Protein AF-A0A834IKW1-F1 (afdb_monomer_lite)

Sequence (292 aa):
MILKPQSIFLILFPLFLQLGSSISESEIAEKLYKKLLKRQRAEQLSAIKSFQKISNYEKQYQMITLMAEKVFTIIQDSRAIIESSPFIPGVSEFPLEDKIRDALSNIIENAALFSEIILRFPDISVAVLKTNNNWDILLQWGIAYCYQVKYLLDDSTIKVLSLVSQELNHVPRDPNYVNPYRKSQKSDEETEEEMRKIKRKKKKLKKGPKLYQKSEVLYEIGNYPVRQFGVSSILIRSILFSPFSLDFGKVPDTMADLSTSTGYETECPPYEGSWHIIPPDYVHMDDEYRYS

pLDDT: mean 71.3, std 25.99, range [26.47, 97.94]

Structure (mmCIF, N/CA/C/O backbone):
data_AF-A0A834IKW1-F1
#
_entry.id   AF-A0A834IKW1-F1
#
loop_
_atom_site.group_PDB
_atom_site.id
_atom_site.type_symbol
_atom_site.label_atom_id
_atom_site.label_alt_id
_atom_site.label_comp_id
_atom_site.label_asym_id
_atom_site.label_entity_id
_atom_site.label_seq_id
_atom_site.pdbx_PDB_ins_code
_atom_site.Cartn_x
_atom_site.Cartn_y
_atom_site.Cartn_z
_atom_site.occupancy
_atom_site.B_iso_or_equiv
_atom_site.auth_seq_id
_atom_site.auth_comp_id
_atom_site.auth_asym_id
_atom_site.auth_atom_id
_atom_site.pdbx_PDB_model_num
ATOM 1 N N . MET A 1 1 ? 56.535 -37.171 -59.780 1.00 38.88 1 MET A N 1
ATOM 2 C CA . MET A 1 1 ? 57.003 -36.276 -58.696 1.00 38.88 1 MET A CA 1
ATOM 3 C C . MET A 1 1 ? 55.764 -35.724 -58.005 1.00 38.88 1 MET A C 1
ATOM 5 O O . MET A 1 1 ? 55.020 -35.003 -58.641 1.00 38.88 1 MET A O 1
ATOM 9 N N . ILE A 1 2 ? 55.295 -36.357 -56.928 1.00 42.28 2 ILE A N 1
ATOM 10 C CA . ILE A 1 2 ? 55.718 -36.173 -55.522 1.00 42.28 2 ILE A CA 1
ATOM 11 C C . ILE A 1 2 ? 55.140 -34.872 -54.926 1.00 42.28 2 ILE A C 1
ATOM 13 O O . ILE A 1 2 ? 55.680 -33.795 -55.128 1.00 42.28 2 ILE A O 1
ATOM 17 N N . LEU A 1 3 ? 54.016 -35.058 -54.217 1.00 43.72 3 LEU A N 1
ATOM 18 C CA . LEU A 1 3 ? 53.539 -34.427 -52.971 1.00 43.72 3 LEU A CA 1
ATOM 19 C C . LEU A 1 3 ? 54.048 -33.021 -52.588 1.00 43.72 3 LEU A C 1
ATOM 21 O O . LEU A 1 3 ? 55.224 -32.858 -52.273 1.00 43.72 3 LEU A O 1
ATOM 25 N N . LYS A 1 4 ? 53.101 -32.105 -52.314 1.00 46.75 4 LYS A N 1
ATOM 26 C CA . LYS A 1 4 ? 52.776 -31.710 -50.922 1.00 46.75 4 LYS A CA 1
ATOM 27 C C . LYS A 1 4 ? 51.469 -30.892 -50.797 1.00 46.75 4 LYS A C 1
ATOM 29 O O . LYS A 1 4 ? 51.302 -29.921 -51.527 1.00 46.75 4 LYS A O 1
ATOM 34 N N . PRO A 1 5 ? 50.588 -31.236 -49.836 1.00 55.09 5 PRO A N 1
ATOM 35 C CA . PRO A 1 5 ? 49.458 -30.424 -49.393 1.00 55.09 5 PRO A CA 1
ATOM 36 C C . PRO A 1 5 ? 49.814 -29.654 -48.107 1.00 55.09 5 PRO A C 1
ATOM 38 O O . PRO A 1 5 ? 50.225 -30.252 -47.113 1.00 55.09 5 PRO A O 1
ATOM 41 N N . GLN A 1 6 ? 49.669 -28.332 -48.121 1.00 51.25 6 GLN A N 1
ATOM 42 C CA . GLN A 1 6 ? 49.688 -27.416 -46.966 1.00 51.25 6 GLN A CA 1
ATOM 43 C C . GLN A 1 6 ? 48.871 -26.200 -47.463 1.00 51.25 6 GLN A C 1
ATOM 45 O O . GLN A 1 6 ? 49.173 -25.692 -48.533 1.00 51.25 6 GLN A O 1
ATOM 50 N N . SER A 1 7 ? 47.774 -25.722 -46.888 1.00 47.38 7 SER A N 1
ATOM 51 C CA . SER A 1 7 ? 47.428 -25.614 -45.483 1.00 47.38 7 SER A CA 1
ATOM 52 C C . SER A 1 7 ? 45.906 -25.570 -45.348 1.00 47.38 7 SER A C 1
ATOM 54 O O . SER A 1 7 ? 45.251 -24.653 -45.838 1.00 47.38 7 SER A O 1
ATOM 56 N N . ILE A 1 8 ? 45.349 -26.553 -44.645 1.00 55.53 8 ILE A N 1
ATOM 57 C CA . ILE A 1 8 ? 44.021 -26.463 -44.043 1.00 55.53 8 ILE A CA 1
ATOM 58 C C . ILE A 1 8 ? 44.195 -25.552 -42.826 1.00 55.53 8 ILE A C 1
ATOM 60 O O . ILE A 1 8 ? 44.572 -26.012 -41.751 1.00 55.53 8 ILE A O 1
ATOM 64 N N . PHE A 1 9 ? 43.986 -24.246 -42.997 1.00 47.56 9 PHE A N 1
ATOM 65 C CA . PHE A 1 9 ? 43.733 -23.377 -41.852 1.00 47.56 9 PHE A CA 1
ATOM 66 C C . PHE A 1 9 ? 42.271 -23.570 -41.457 1.00 47.56 9 PHE A C 1
ATOM 68 O O . PHE A 1 9 ? 41.366 -22.883 -41.925 1.00 47.56 9 PHE A O 1
ATOM 75 N N . LEU A 1 10 ? 42.068 -24.569 -40.596 1.00 48.28 10 LEU A N 1
ATOM 76 C CA . LEU A 1 10 ? 41.014 -24.564 -39.597 1.00 48.28 10 LEU A CA 1
ATOM 77 C C . LEU A 1 10 ? 41.067 -23.206 -38.891 1.00 48.28 10 LEU A C 1
ATOM 79 O O . LEU A 1 10 ? 41.829 -23.019 -37.943 1.00 48.28 10 LEU A O 1
ATOM 83 N N . ILE A 1 11 ? 40.241 -22.261 -39.338 1.00 52.09 11 ILE A N 1
ATOM 84 C CA . ILE A 1 11 ? 39.766 -21.188 -38.469 1.00 52.09 11 ILE A CA 1
ATOM 85 C C . ILE A 1 11 ? 38.795 -21.876 -37.509 1.00 52.09 11 ILE A C 1
ATOM 87 O O . ILE A 1 11 ? 37.577 -21.852 -37.662 1.00 52.09 11 ILE A O 1
ATOM 91 N N . LEU A 1 12 ? 39.395 -22.589 -36.554 1.00 50.66 12 LEU A N 1
ATOM 92 C CA . LEU A 1 12 ? 38.838 -22.888 -35.253 1.00 50.66 12 LEU A CA 1
ATOM 93 C C . LEU A 1 12 ? 38.487 -21.531 -34.660 1.00 50.66 12 LEU A C 1
ATOM 95 O O . LEU A 1 12 ? 39.317 -20.860 -34.055 1.00 50.66 12 LEU A O 1
ATOM 99 N N . PHE A 1 13 ? 37.257 -21.107 -34.928 1.00 51.59 13 PHE A N 1
ATOM 100 C CA . PHE A 1 13 ? 36.547 -20.131 -34.133 1.00 51.59 13 PHE A CA 1
ATOM 101 C C . PHE A 1 13 ? 36.720 -20.591 -32.683 1.00 51.59 13 PHE A C 1
ATOM 103 O O . PHE A 1 13 ? 36.203 -21.663 -32.343 1.00 51.59 13 PHE A O 1
ATOM 110 N N . PRO A 1 14 ? 37.469 -19.882 -31.819 1.00 53.62 14 PRO A N 1
ATOM 111 C CA . PRO A 1 14 ? 37.336 -20.153 -30.415 1.00 53.62 14 PRO A CA 1
ATOM 112 C C . PRO A 1 14 ? 35.959 -19.599 -30.072 1.00 53.62 14 PRO A C 1
ATOM 114 O O . PRO A 1 14 ? 35.782 -18.419 -29.783 1.00 53.62 14 PRO A O 1
ATOM 117 N N . LEU A 1 15 ? 34.978 -20.500 -30.136 1.00 53.62 15 LEU A N 1
ATOM 118 C CA . LEU A 1 15 ? 33.766 -20.489 -29.342 1.00 53.62 15 LEU A CA 1
ATOM 119 C C . LEU A 1 15 ? 34.226 -20.568 -27.878 1.00 53.62 15 LEU A C 1
ATOM 121 O O . LEU A 1 15 ? 34.068 -21.580 -27.199 1.00 53.62 15 LEU A O 1
ATOM 125 N N . PHE A 1 16 ? 34.928 -19.530 -27.426 1.00 54.88 16 PHE A N 1
ATOM 126 C CA . PHE A 1 16 ? 35.319 -19.388 -26.047 1.00 54.88 16 PHE A CA 1
ATOM 127 C C . PHE A 1 16 ? 34.049 -18.960 -25.338 1.00 54.88 16 PHE A C 1
ATOM 129 O O . PHE A 1 16 ? 33.657 -17.797 -25.327 1.00 54.88 16 PHE A O 1
ATOM 136 N N . LEU A 1 17 ? 33.360 -19.991 -24.861 1.00 53.47 17 LEU A N 1
ATOM 137 C CA . LEU A 1 17 ? 32.421 -19.979 -23.761 1.00 53.47 17 LEU A CA 1
ATOM 138 C C . LEU A 1 17 ? 32.817 -18.908 -22.742 1.00 53.47 17 LEU A C 1
ATOM 140 O O . LEU A 1 17 ? 33.575 -19.164 -21.811 1.00 53.47 17 LEU A O 1
ATOM 144 N N . GLN A 1 18 ? 32.234 -17.724 -22.877 1.00 49.75 18 GLN A N 1
ATOM 145 C CA . GLN A 1 18 ? 31.998 -16.850 -21.743 1.00 49.75 18 GLN A CA 1
ATOM 146 C C . GLN A 1 18 ? 30.610 -17.182 -21.207 1.00 49.75 18 GLN A C 1
ATOM 148 O O . GLN A 1 18 ? 29.690 -16.376 -21.207 1.00 49.75 18 GLN A O 1
ATOM 153 N N . LEU A 1 19 ? 30.473 -18.419 -20.723 1.00 47.56 19 LEU A N 1
ATOM 154 C CA . LEU A 1 19 ? 29.416 -18.793 -19.792 1.00 47.56 19 LEU A CA 1
ATOM 155 C C . LEU A 1 19 ? 29.826 -18.304 -18.390 1.00 47.56 19 LEU A C 1
ATOM 157 O O . LEU A 1 19 ? 29.973 -19.073 -17.448 1.00 47.56 19 LEU A O 1
ATOM 161 N N . GLY A 1 20 ? 30.100 -17.005 -18.275 1.00 49.31 20 GLY A N 1
ATOM 162 C CA . GLY A 1 20 ? 30.028 -16.307 -17.003 1.00 49.31 20 GLY A CA 1
ATOM 163 C C . GLY A 1 20 ? 28.591 -15.835 -16.882 1.00 49.31 20 GLY A C 1
ATOM 164 O O . GLY A 1 20 ? 28.105 -15.182 -17.800 1.00 49.31 20 GLY A O 1
ATOM 165 N N . SER A 1 21 ? 27.886 -16.183 -15.806 1.00 54.84 21 SER A N 1
ATOM 166 C CA . SER A 1 21 ? 26.548 -15.644 -15.567 1.00 54.84 21 SER A CA 1
ATOM 167 C C . SER A 1 21 ? 26.663 -14.131 -15.354 1.00 54.84 21 SER A C 1
ATOM 169 O O . SER A 1 21 ? 26.867 -13.660 -14.232 1.00 54.84 21 SER A O 1
ATOM 171 N N . SER A 1 22 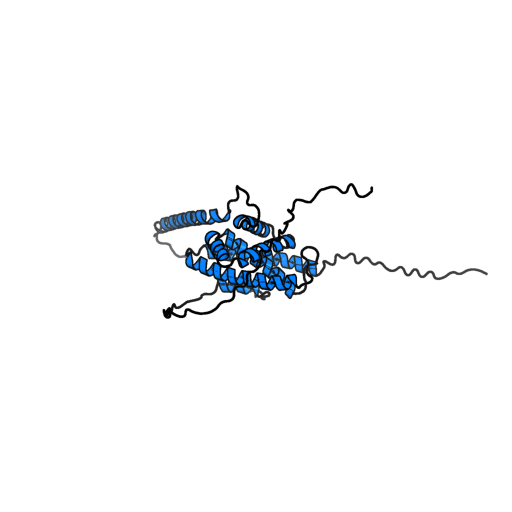? 26.592 -13.354 -16.431 1.00 56.84 22 SER A N 1
ATOM 172 C CA . SER A 1 22 ? 26.363 -11.922 -16.349 1.00 56.84 22 SER A CA 1
ATOM 173 C C . SER A 1 22 ? 24.934 -11.755 -15.850 1.00 56.84 22 SER A C 1
ATOM 175 O O . SER A 1 22 ? 23.989 -11.823 -16.632 1.00 56.84 22 SER A O 1
ATOM 177 N N . ILE A 1 23 ? 24.774 -11.625 -14.533 1.00 67.31 23 ILE A N 1
ATOM 178 C CA . ILE A 1 23 ? 23.527 -11.147 -13.932 1.00 67.31 23 ILE A CA 1
ATOM 179 C C . ILE A 1 23 ? 23.192 -9.848 -14.669 1.00 67.31 23 ILE A C 1
ATOM 181 O O . ILE A 1 23 ? 24.041 -8.952 -14.720 1.00 67.31 23 ILE A O 1
ATOM 185 N N . SER A 1 24 ? 22.019 -9.777 -15.302 1.00 86.81 24 SER A N 1
ATOM 186 C CA . SER A 1 24 ? 21.648 -8.594 -16.079 1.00 86.81 24 SER A CA 1
ATOM 187 C C . SER A 1 24 ? 21.564 -7.380 -15.150 1.00 86.81 24 SER A C 1
ATOM 189 O O . SER A 1 24 ? 21.216 -7.500 -13.973 1.00 86.81 24 SER A O 1
ATOM 191 N N . GLU A 1 25 ? 21.900 -6.192 -15.654 1.00 91.12 25 GLU A N 1
ATOM 192 C CA . GLU A 1 25 ? 21.802 -4.949 -14.877 1.00 91.12 25 GLU A CA 1
ATOM 193 C C . GLU A 1 25 ? 20.388 -4.762 -14.300 1.00 91.12 25 GLU A C 1
ATOM 195 O O . GLU A 1 25 ? 20.230 -4.384 -13.137 1.00 91.12 25 GLU A O 1
ATOM 200 N N . SER A 1 26 ? 19.372 -5.141 -15.080 1.00 90.50 26 SER A N 1
ATOM 201 C CA . SER A 1 26 ? 17.971 -5.174 -14.661 1.00 90.50 26 SER A CA 1
ATOM 202 C C . SER A 1 26 ? 17.736 -6.102 -13.461 1.00 90.50 26 SER A C 1
ATOM 204 O O . SER A 1 26 ? 17.115 -5.691 -12.481 1.00 90.50 26 SER A O 1
ATOM 206 N N . GLU A 1 27 ? 18.308 -7.310 -13.451 1.00 92.81 27 GLU A N 1
ATOM 207 C CA . GLU A 1 27 ? 18.176 -8.246 -12.327 1.00 92.81 27 GLU A CA 1
ATOM 208 C C . GLU A 1 27 ? 18.865 -7.717 -11.050 1.00 92.81 27 GLU A C 1
ATOM 210 O O . GLU A 1 27 ? 18.372 -7.912 -9.931 1.00 92.81 27 GLU A O 1
ATOM 215 N N . ILE A 1 28 ? 19.994 -7.010 -11.188 1.00 94.44 28 ILE A N 1
ATOM 216 C CA . ILE A 1 28 ? 20.662 -6.338 -10.059 1.00 94.44 28 ILE A CA 1
ATOM 217 C C . ILE A 1 28 ? 19.771 -5.217 -9.511 1.00 94.44 28 ILE A C 1
ATOM 219 O O . ILE A 1 28 ? 19.574 -5.134 -8.292 1.00 94.44 28 ILE A O 1
ATOM 223 N N . ALA A 1 29 ? 19.220 -4.384 -10.396 1.00 93.62 29 ALA A N 1
ATOM 224 C CA . ALA A 1 29 ? 18.322 -3.292 -10.038 1.00 93.62 29 ALA A CA 1
ATOM 225 C C . ALA A 1 29 ? 17.055 -3.811 -9.339 1.00 93.62 29 ALA A C 1
ATOM 227 O O . ALA A 1 29 ? 16.679 -3.286 -8.291 1.00 93.62 29 ALA A O 1
ATOM 228 N N . GLU A 1 30 ? 16.462 -4.898 -9.834 1.00 94.75 30 GLU A N 1
ATOM 229 C CA . GLU A 1 30 ? 15.297 -5.543 -9.227 1.00 94.75 30 GLU A CA 1
ATOM 230 C C . GLU A 1 30 ? 15.608 -6.059 -7.812 1.00 94.75 30 GLU A C 1
ATOM 232 O O . GLU A 1 30 ? 14.871 -5.801 -6.854 1.00 94.75 30 GLU A O 1
ATOM 237 N N . LYS A 1 31 ? 16.732 -6.769 -7.639 1.00 95.44 31 LYS A N 1
ATOM 238 C CA . LYS A 1 31 ? 17.159 -7.279 -6.324 1.00 95.44 31 LYS A CA 1
ATOM 239 C C . LYS A 1 31 ? 17.407 -6.147 -5.331 1.00 95.44 31 LYS A C 1
ATOM 241 O O . LYS A 1 31 ? 17.083 -6.287 -4.147 1.00 95.44 31 LYS A O 1
ATOM 246 N N . LEU A 1 32 ? 17.997 -5.044 -5.788 1.00 94.62 32 LEU A N 1
ATOM 247 C CA . LEU A 1 32 ? 18.195 -3.854 -4.967 1.00 94.62 32 LEU A CA 1
ATOM 248 C C . LEU A 1 32 ? 16.850 -3.220 -4.596 1.00 94.62 32 LEU A C 1
ATOM 250 O O . LEU A 1 32 ? 16.617 -2.946 -3.417 1.00 94.62 32 LEU A O 1
ATOM 254 N N . TYR A 1 33 ? 15.953 -3.069 -5.568 1.00 95.69 33 TYR A N 1
ATOM 255 C CA . TYR A 1 33 ? 14.616 -2.524 -5.372 1.00 95.69 33 TYR A CA 1
ATOM 256 C C . TYR A 1 33 ? 13.835 -3.296 -4.302 1.00 95.69 33 TYR A C 1
ATOM 258 O O . TYR A 1 33 ? 13.385 -2.694 -3.330 1.00 95.69 33 TYR A O 1
ATOM 266 N N . LYS A 1 34 ? 13.777 -4.634 -4.382 1.00 96.44 34 LYS A N 1
ATOM 267 C CA . LYS A 1 34 ? 13.101 -5.478 -3.372 1.00 96.44 34 LYS A CA 1
ATOM 268 C C . LYS A 1 34 ? 13.620 -5.230 -1.952 1.00 96.44 34 LYS A C 1
ATOM 270 O O . LYS A 1 34 ? 12.844 -5.164 -0.996 1.00 96.44 34 LYS A O 1
ATOM 275 N N . LYS A 1 35 ? 14.941 -5.077 -1.789 1.00 95.81 35 LYS A N 1
ATOM 276 C CA . LYS A 1 35 ? 15.559 -4.791 -0.480 1.00 95.81 35 LYS A CA 1
ATOM 277 C C . LYS A 1 35 ? 15.157 -3.415 0.047 1.00 95.81 35 LYS A C 1
ATOM 279 O O . LYS A 1 35 ? 14.862 -3.288 1.238 1.00 95.81 35 LYS A O 1
ATOM 284 N N . LEU A 1 36 ? 15.156 -2.405 -0.821 1.00 94.31 36 LEU A N 1
ATOM 285 C CA . LEU A 1 36 ? 14.773 -1.040 -0.466 1.00 94.31 36 LEU A CA 1
ATOM 286 C C . LEU A 1 36 ? 13.288 -0.956 -0.118 1.00 94.31 36 LEU A C 1
ATOM 288 O O . LEU A 1 36 ? 12.958 -0.435 0.946 1.00 94.31 36 LEU A O 1
ATOM 292 N N . LEU A 1 37 ? 12.422 -1.561 -0.933 1.00 94.12 37 LEU A N 1
ATOM 293 C CA . LEU A 1 37 ? 10.986 -1.628 -0.689 1.00 94.12 37 LEU A CA 1
ATOM 294 C C . LEU A 1 37 ? 10.694 -2.258 0.677 1.00 94.12 37 LEU A C 1
ATOM 296 O O . LEU A 1 37 ? 9.993 -1.673 1.497 1.00 94.12 37 LEU A O 1
ATOM 300 N N . LYS A 1 38 ? 11.307 -3.406 0.989 1.00 94.75 38 LYS A N 1
ATOM 301 C CA . LYS A 1 38 ? 11.125 -4.066 2.291 1.00 94.75 38 LYS A CA 1
ATOM 302 C C . LYS A 1 38 ? 11.521 -3.170 3.469 1.00 94.75 38 LYS A C 1
ATOM 304 O O . LYS A 1 38 ? 10.820 -3.127 4.482 1.00 94.75 38 LYS A O 1
ATOM 309 N N . ARG A 1 39 ? 12.643 -2.452 3.355 1.00 95.12 39 ARG A N 1
ATOM 310 C CA . ARG A 1 39 ? 13.092 -1.511 4.389 1.00 95.12 39 ARG A CA 1
ATOM 311 C C . ARG A 1 39 ? 12.107 -0.355 4.546 1.00 95.12 39 ARG A C 1
ATOM 313 O O . ARG A 1 39 ? 11.682 -0.069 5.662 1.00 95.12 39 ARG A O 1
ATOM 320 N N . GLN A 1 40 ? 11.727 0.261 3.434 1.00 93.12 40 GLN A N 1
ATOM 321 C CA . GLN A 1 40 ? 10.773 1.362 3.379 1.00 93.12 40 GLN A CA 1
ATOM 322 C C . GLN A 1 40 ? 9.448 0.968 4.047 1.00 93.12 40 GLN A C 1
ATOM 324 O O . GLN A 1 40 ? 8.972 1.663 4.941 1.00 93.12 40 GLN A O 1
ATOM 329 N N . ARG A 1 41 ? 8.897 -0.204 3.713 1.00 94.06 41 ARG A N 1
ATOM 330 C CA . ARG A 1 41 ? 7.668 -0.742 4.320 1.00 94.06 41 ARG A CA 1
ATOM 331 C C . ARG A 1 41 ? 7.780 -0.916 5.837 1.00 94.06 41 ARG A C 1
ATOM 333 O O . ARG A 1 41 ? 6.835 -0.604 6.561 1.00 94.06 41 ARG A O 1
ATOM 340 N N . ALA A 1 42 ? 8.933 -1.351 6.344 1.00 93.50 42 ALA A N 1
ATOM 341 C CA . ALA A 1 42 ? 9.163 -1.455 7.785 1.00 93.50 42 ALA A CA 1
ATOM 342 C C . ALA A 1 42 ? 9.183 -0.077 8.479 1.00 93.50 42 ALA A C 1
ATOM 344 O O . ALA A 1 42 ? 8.627 0.072 9.572 1.00 93.50 42 ALA A O 1
ATOM 345 N N . GLU A 1 43 ? 9.779 0.937 7.844 1.00 93.31 43 GLU A N 1
ATOM 346 C CA . GLU A 1 43 ? 9.791 2.318 8.347 1.00 93.31 43 GLU A CA 1
ATOM 347 C C . GLU A 1 43 ? 8.374 2.918 8.363 1.00 93.31 43 GLU A C 1
ATOM 349 O O . GLU A 1 43 ? 7.943 3.453 9.388 1.00 93.31 43 GLU A O 1
ATOM 354 N N . GLN A 1 44 ? 7.611 2.735 7.281 1.00 92.62 44 GLN A N 1
ATOM 355 C CA . GLN A 1 44 ? 6.203 3.137 7.180 1.00 92.62 44 GLN A CA 1
ATOM 356 C C . GLN A 1 44 ? 5.349 2.505 8.283 1.00 92.62 44 GLN A C 1
ATOM 358 O O . GLN A 1 44 ? 4.622 3.198 8.996 1.00 92.62 44 GLN A O 1
ATOM 363 N N . LEU A 1 45 ? 5.483 1.192 8.477 1.00 92.25 45 LEU A N 1
ATOM 364 C CA . LEU A 1 45 ? 4.754 0.455 9.503 1.00 92.25 45 LEU A CA 1
ATOM 365 C C . LEU A 1 45 ? 5.074 0.961 10.917 1.00 92.25 45 LEU A C 1
ATOM 367 O O . LEU A 1 45 ? 4.180 1.082 11.756 1.00 92.25 45 LEU A O 1
ATOM 371 N N . SER A 1 46 ? 6.344 1.265 11.195 1.00 91.69 46 SER A N 1
ATOM 372 C CA . SER A 1 46 ? 6.768 1.844 12.475 1.00 91.69 46 SER A CA 1
ATOM 373 C C . SER A 1 46 ? 6.125 3.213 12.720 1.00 91.69 46 SER A C 1
ATOM 375 O O . SER A 1 46 ? 5.651 3.507 13.826 1.00 91.69 46 SER A O 1
ATOM 377 N N . ALA A 1 47 ? 6.046 4.033 11.672 1.00 90.69 47 ALA A N 1
ATOM 378 C CA . ALA A 1 47 ? 5.435 5.350 11.738 1.00 90.69 47 ALA A CA 1
ATOM 379 C C . ALA A 1 47 ? 3.915 5.258 11.967 1.00 90.69 47 ALA A C 1
ATOM 381 O O . ALA A 1 47 ? 3.398 5.927 12.862 1.00 90.69 47 ALA A O 1
ATOM 382 N N . ILE A 1 48 ? 3.216 4.348 11.275 1.00 91.06 48 ILE A N 1
ATOM 383 C CA . ILE A 1 48 ? 1.780 4.102 11.490 1.00 91.06 48 ILE A CA 1
ATOM 384 C C . ILE A 1 48 ? 1.506 3.604 12.916 1.00 91.06 48 ILE A C 1
ATOM 386 O O . ILE A 1 48 ? 0.596 4.094 13.581 1.00 91.06 48 ILE A O 1
ATOM 390 N N . LYS A 1 49 ? 2.315 2.674 13.436 1.00 89.19 49 LYS A N 1
ATOM 391 C CA . LYS A 1 49 ? 2.187 2.202 14.829 1.00 89.19 49 LYS A CA 1
ATOM 392 C C . LYS A 1 49 ? 2.412 3.316 15.851 1.00 89.19 49 LYS A C 1
ATOM 394 O O . LYS A 1 49 ? 1.839 3.283 16.935 1.00 89.19 49 LYS A O 1
ATOM 399 N N . SER A 1 50 ? 3.263 4.287 15.533 1.00 88.06 50 SER A N 1
ATOM 400 C CA . SER A 1 50 ? 3.486 5.457 16.388 1.00 88.06 50 SER A CA 1
ATOM 401 C C . SER A 1 50 ? 2.297 6.416 16.332 1.00 88.06 50 SER A C 1
ATOM 403 O O . SER A 1 50 ? 1.823 6.858 17.375 1.00 88.06 50 SER A O 1
ATOM 405 N N . PHE A 1 51 ? 1.763 6.658 15.135 1.00 83.94 51 PHE A N 1
ATOM 406 C CA . PHE A 1 51 ? 0.542 7.428 14.904 1.00 83.94 51 PHE A CA 1
ATOM 407 C C . PHE A 1 51 ? -0.682 6.827 15.617 1.00 83.94 51 PHE A C 1
ATOM 409 O O . PHE A 1 51 ? -1.465 7.554 16.223 1.00 83.94 51 PHE A O 1
ATOM 416 N N . GLN A 1 52 ? -0.791 5.498 15.660 1.00 83.62 52 GLN A N 1
ATOM 417 C CA . GLN A 1 52 ? -1.861 4.780 16.362 1.00 83.62 52 GLN A CA 1
ATOM 418 C C . GLN A 1 52 ? -1.922 5.088 17.867 1.00 83.62 52 GLN A C 1
ATOM 420 O O . GLN A 1 52 ? -2.989 5.005 18.464 1.00 83.62 52 GLN A O 1
ATOM 425 N N . LYS A 1 53 ? -0.809 5.506 18.483 1.00 84.19 53 LYS A N 1
ATOM 426 C CA . LYS A 1 53 ? -0.759 5.882 19.908 1.00 84.19 53 LYS A CA 1
ATOM 427 C C . LYS A 1 53 ? -1.353 7.262 20.195 1.00 84.19 53 LYS A C 1
ATOM 429 O O . LYS A 1 53 ? -1.514 7.627 21.360 1.00 84.19 53 LYS A O 1
ATOM 434 N N . ILE A 1 54 ? -1.639 8.060 19.166 1.00 79.38 54 ILE A N 1
ATOM 435 C CA . ILE A 1 54 ? -2.291 9.360 19.321 1.00 79.38 54 ILE A CA 1
ATOM 436 C C . ILE A 1 54 ? -3.765 9.102 19.628 1.00 79.38 54 ILE A C 1
ATOM 438 O O . ILE A 1 54 ? -4.523 8.751 18.742 1.00 79.38 54 ILE A O 1
ATOM 442 N N . SER A 1 55 ? -4.202 9.307 20.868 1.00 73.44 55 SER A N 1
ATOM 443 C CA . SER A 1 55 ? -5.571 8.975 21.298 1.00 73.44 55 SER A CA 1
ATOM 444 C C . SER A 1 55 ? -6.657 9.962 20.835 1.00 73.44 55 SER A C 1
ATOM 446 O O . SER A 1 55 ? -7.791 9.881 21.295 1.00 73.44 55 SER A O 1
ATOM 448 N N . ASN A 1 56 ? -6.324 10.951 20.000 1.00 89.31 56 ASN A N 1
ATOM 449 C CA . ASN A 1 56 ? -7.276 11.962 19.540 1.00 89.31 56 ASN A CA 1
ATOM 450 C C . ASN A 1 56 ? -7.827 11.576 18.161 1.00 89.31 56 ASN A C 1
ATOM 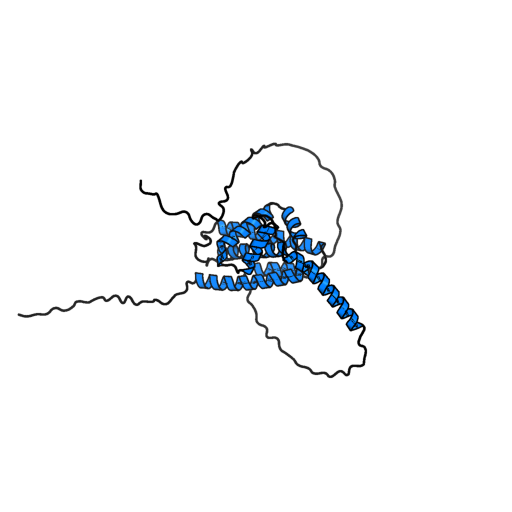452 O O . ASN A 1 56 ? -7.113 11.671 17.162 1.00 89.31 56 ASN A O 1
ATOM 456 N N . TYR A 1 57 ? -9.106 11.200 18.134 1.00 88.75 57 TYR A N 1
ATOM 457 C CA . TYR A 1 57 ? -9.828 10.802 16.925 1.00 88.75 57 TYR A CA 1
ATOM 458 C C . TYR A 1 57 ? -9.833 11.888 15.841 1.00 88.75 57 TYR A C 1
ATOM 460 O O . TYR A 1 57 ? -9.556 11.599 14.684 1.00 88.75 57 TYR A O 1
ATOM 468 N N . GLU A 1 58 ? -10.099 13.144 16.202 1.00 90.06 58 GLU A N 1
ATOM 469 C CA . GLU A 1 58 ? -10.165 14.261 15.252 1.00 90.06 58 GLU A CA 1
ATOM 470 C C . GLU A 1 58 ? -8.818 14.477 14.549 1.00 90.06 58 GLU A C 1
ATOM 472 O O . GLU A 1 58 ? -8.754 14.598 13.327 1.00 90.06 58 GLU A O 1
ATOM 477 N N . LYS A 1 59 ? -7.718 14.428 15.310 1.00 90.19 59 LYS A N 1
ATOM 478 C CA . LYS A 1 59 ? -6.363 14.520 14.748 1.00 90.19 59 LYS A CA 1
ATOM 479 C C . LYS A 1 59 ? -6.047 13.339 13.839 1.00 90.19 59 LYS A C 1
ATOM 481 O O . LYS A 1 59 ? -5.439 13.529 12.789 1.00 90.19 59 LYS A O 1
ATOM 486 N N . GLN A 1 60 ? -6.452 12.130 14.229 1.00 91.19 60 GLN A N 1
ATOM 487 C CA . GLN A 1 60 ? -6.273 10.947 13.391 1.00 91.19 60 GLN A CA 1
ATOM 488 C C . GLN A 1 60 ? -7.059 11.064 12.083 1.00 91.19 60 GLN A C 1
ATOM 490 O O . GLN A 1 60 ? -6.510 10.785 11.020 1.00 91.19 60 GLN A O 1
ATOM 495 N N . TYR A 1 61 ? -8.303 11.536 12.152 1.00 93.88 61 TYR A N 1
ATOM 496 C CA . TYR A 1 61 ? -9.158 11.765 10.993 1.00 93.88 61 TYR A CA 1
ATOM 497 C C . TYR A 1 61 ? -8.550 12.779 10.020 1.00 93.88 61 TYR A C 1
ATOM 499 O O . TYR A 1 61 ? -8.390 12.476 8.837 1.00 93.88 61 TYR A O 1
ATOM 507 N N . GLN A 1 62 ? -8.147 13.954 10.514 1.00 93.19 62 GLN A N 1
ATOM 508 C CA . GLN A 1 62 ? -7.519 14.991 9.688 1.00 93.19 62 GLN A CA 1
ATOM 509 C C . GLN A 1 62 ? -6.238 14.474 9.026 1.00 93.19 62 GLN A C 1
ATOM 511 O O . GLN A 1 62 ? -6.026 14.658 7.830 1.00 93.19 62 GLN A O 1
ATOM 516 N N . MET A 1 63 ? -5.401 13.766 9.785 1.00 91.81 63 MET A N 1
ATOM 517 C CA . MET A 1 63 ? -4.148 13.227 9.270 1.00 91.81 63 MET A CA 1
ATOM 518 C C . MET A 1 63 ? -4.363 12.147 8.206 1.00 91.81 63 MET A C 1
ATOM 520 O O . MET A 1 63 ? -3.700 12.183 7.172 1.00 91.81 63 MET A O 1
ATOM 524 N N . ILE A 1 64 ? -5.292 11.211 8.430 1.00 94.88 64 ILE A N 1
ATOM 525 C CA . ILE A 1 64 ? -5.629 10.170 7.448 1.00 94.88 64 ILE A CA 1
ATOM 526 C C . ILE A 1 64 ? -6.231 10.796 6.187 1.00 94.88 64 ILE A C 1
ATOM 528 O O . ILE A 1 64 ? -5.886 10.368 5.091 1.00 94.88 64 ILE A O 1
ATOM 532 N N . THR A 1 65 ? -7.053 11.839 6.322 1.00 95.69 65 THR A N 1
ATOM 533 C CA . THR A 1 65 ? -7.610 12.577 5.176 1.00 95.69 65 THR A CA 1
ATOM 534 C C . THR A 1 65 ? -6.497 13.196 4.325 1.00 95.69 65 THR A C 1
ATOM 536 O O . THR A 1 65 ? -6.426 12.939 3.127 1.00 95.69 65 THR A O 1
ATOM 539 N N . LEU A 1 66 ? -5.549 13.907 4.949 1.00 95.06 66 LEU A N 1
ATOM 540 C CA . LEU A 1 66 ? -4.395 14.490 4.248 1.00 95.06 66 LEU A CA 1
ATOM 541 C C . LEU A 1 66 ? -3.488 13.428 3.609 1.00 95.06 66 LEU A C 1
ATOM 543 O O . LEU A 1 66 ? -2.895 13.657 2.552 1.00 95.06 66 LEU A O 1
ATOM 547 N N . MET A 1 67 ? -3.338 12.268 4.256 1.00 95.06 67 MET A N 1
ATOM 548 C CA . MET A 1 67 ? -2.616 11.138 3.670 1.00 95.06 67 MET A CA 1
ATOM 549 C C . MET A 1 67 ? -3.350 10.590 2.450 1.00 95.06 67 MET A C 1
ATOM 551 O O . MET A 1 67 ? -2.696 10.355 1.440 1.00 95.06 67 MET A O 1
ATOM 555 N N . ALA A 1 68 ? -4.672 10.416 2.524 1.00 96.38 68 ALA A N 1
ATOM 556 C CA . ALA A 1 68 ? -5.488 9.912 1.424 1.00 96.38 68 ALA A CA 1
ATOM 557 C C . ALA A 1 68 ? -5.369 10.812 0.191 1.00 96.38 68 ALA A C 1
ATOM 559 O O . ALA A 1 68 ? -4.994 10.330 -0.875 1.00 96.38 68 ALA A O 1
ATOM 560 N N . GLU A 1 69 ? -5.581 12.121 0.351 1.00 96.38 69 GLU A N 1
ATOM 561 C CA . GLU A 1 69 ? -5.465 13.101 -0.738 1.00 96.38 69 GLU A CA 1
ATOM 562 C C . GLU A 1 69 ? -4.127 12.976 -1.473 1.00 96.38 69 GLU A C 1
ATOM 564 O O . GLU A 1 69 ? -4.078 12.868 -2.701 1.00 96.38 69 GLU A O 1
ATOM 569 N N . LYS A 1 70 ? -3.027 12.922 -0.717 1.00 96.50 70 LYS A N 1
ATOM 570 C CA . LYS A 1 70 ? -1.681 12.817 -1.285 1.00 96.50 70 LYS A CA 1
ATOM 571 C C . LYS A 1 70 ? -1.411 11.460 -1.922 1.00 96.50 70 LYS A C 1
ATOM 573 O O . LYS A 1 70 ? -0.889 11.411 -3.032 1.00 96.50 70 LYS A O 1
ATOM 578 N N . VAL A 1 71 ? -1.756 10.373 -1.236 1.00 97.31 71 VAL A N 1
ATOM 579 C CA . VAL A 1 71 ? -1.561 9.001 -1.724 1.00 97.31 71 VAL A CA 1
ATOM 580 C C . VAL A 1 71 ? -2.293 8.808 -3.045 1.00 97.31 71 VAL A C 1
ATOM 582 O O . VAL A 1 71 ? -1.683 8.358 -4.013 1.00 97.31 71 VAL A O 1
ATOM 585 N N . PHE A 1 72 ? -3.572 9.173 -3.115 1.00 97.31 72 PHE A N 1
ATOM 586 C CA . PHE A 1 72 ? -4.3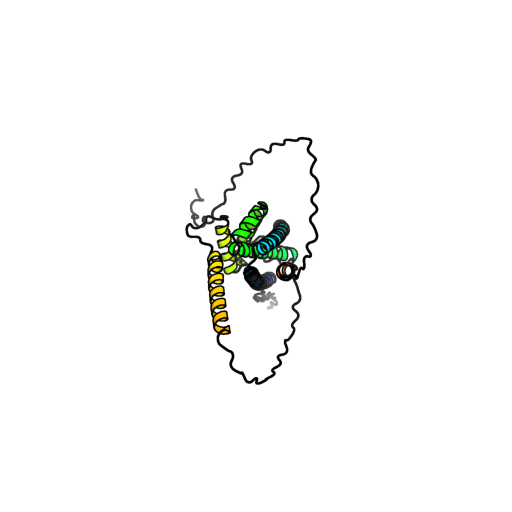67 8.943 -4.316 1.00 97.31 72 PHE A CA 1
ATOM 587 C C . PHE A 1 72 ? -3.964 9.846 -5.477 1.00 97.31 72 PHE A C 1
ATOM 589 O O . PHE A 1 72 ? -3.952 9.371 -6.610 1.00 97.31 72 PHE A O 1
ATOM 596 N N . THR A 1 73 ? -3.532 11.082 -5.205 1.00 97.19 73 THR A N 1
ATOM 597 C CA . THR A 1 73 ? -2.921 11.942 -6.233 1.00 97.19 73 THR A CA 1
ATOM 598 C C . THR A 1 73 ? -1.672 11.280 -6.822 1.00 97.19 73 THR A C 1
ATOM 600 O O . THR A 1 73 ? -1.560 11.122 -8.033 1.00 97.19 73 THR A O 1
ATOM 603 N N . ILE A 1 74 ? -0.767 10.783 -5.969 1.00 97.75 74 ILE A N 1
ATOM 604 C CA . ILE A 1 74 ? 0.469 10.124 -6.417 1.00 97.75 74 ILE A CA 1
ATOM 605 C C . ILE A 1 74 ? 0.177 8.838 -7.202 1.00 97.75 74 ILE A C 1
ATOM 607 O O . ILE A 1 74 ? 0.841 8.579 -8.209 1.00 97.75 74 ILE A O 1
ATOM 611 N N . ILE A 1 75 ? -0.793 8.028 -6.762 1.00 97.62 75 ILE A N 1
ATOM 612 C CA . ILE A 1 75 ? -1.204 6.812 -7.482 1.00 97.62 75 ILE A CA 1
ATOM 613 C C . ILE A 1 75 ? -1.743 7.179 -8.865 1.00 97.62 75 ILE A C 1
ATOM 615 O O . ILE A 1 75 ? -1.350 6.550 -9.844 1.00 97.62 75 ILE A O 1
ATOM 619 N N . GLN A 1 76 ? -2.604 8.194 -8.958 1.00 97.94 76 GLN A N 1
ATOM 620 C CA . GLN A 1 76 ? -3.192 8.634 -10.220 1.00 97.94 76 GLN A CA 1
ATOM 621 C C . GLN A 1 76 ? -2.127 9.137 -11.207 1.00 97.94 76 GLN A C 1
ATOM 623 O O . GLN A 1 76 ? -2.101 8.689 -12.354 1.00 97.94 76 GLN A O 1
ATOM 628 N N . ASP A 1 77 ? -1.209 9.992 -10.754 1.00 97.56 77 ASP A N 1
ATOM 629 C CA . ASP A 1 77 ? -0.129 10.525 -11.593 1.00 97.56 77 ASP A CA 1
ATOM 630 C C . ASP A 1 77 ? 0.825 9.414 -12.058 1.00 97.56 77 ASP A C 1
ATOM 632 O O . ASP A 1 77 ? 1.211 9.338 -13.227 1.00 97.56 77 ASP A O 1
ATOM 636 N N . SER A 1 78 ? 1.180 8.504 -11.149 1.00 97.81 78 SER A N 1
ATOM 637 C CA . SER A 1 78 ? 2.095 7.397 -11.448 1.00 97.81 78 SER A CA 1
ATOM 638 C C . SER A 1 78 ? 1.456 6.361 -12.373 1.00 97.81 78 SER A C 1
ATOM 640 O O . SER A 1 78 ? 2.132 5.812 -13.244 1.00 97.81 78 SER A O 1
ATOM 642 N N . ARG A 1 79 ? 0.147 6.125 -12.235 1.00 97.25 79 ARG A N 1
ATOM 643 C CA . ARG A 1 79 ? -0.628 5.271 -13.138 1.00 97.25 79 ARG A CA 1
ATOM 644 C C . ARG A 1 79 ? -0.553 5.775 -14.575 1.00 97.25 79 ARG A C 1
ATOM 646 O O . ARG A 1 79 ? -0.244 4.984 -15.459 1.00 97.25 79 ARG A O 1
ATOM 653 N N . ALA A 1 80 ? -0.757 7.073 -14.802 1.00 97.44 80 ALA A N 1
ATOM 654 C CA . ALA A 1 80 ? -0.679 7.655 -16.142 1.00 97.44 80 ALA A CA 1
ATOM 655 C C . ALA A 1 80 ? 0.707 7.453 -16.789 1.00 97.44 80 ALA A C 1
ATOM 657 O O . ALA A 1 80 ? 0.815 7.215 -17.993 1.00 97.44 80 ALA A O 1
ATOM 658 N N . ILE A 1 81 ? 1.781 7.501 -15.991 1.00 97.19 81 ILE A N 1
ATOM 659 C CA . ILE A 1 81 ? 3.146 7.226 -16.465 1.00 97.19 81 ILE A CA 1
ATOM 660 C C . ILE A 1 81 ? 3.311 5.751 -16.842 1.00 97.19 81 ILE A C 1
ATOM 662 O O . ILE A 1 81 ? 3.845 5.464 -17.908 1.00 97.19 81 ILE A O 1
ATOM 666 N N . ILE A 1 82 ? 2.854 4.820 -16.001 1.00 95.88 82 ILE A N 1
ATOM 667 C CA . ILE A 1 82 ? 2.967 3.383 -16.282 1.00 95.88 82 ILE A CA 1
ATOM 668 C C . ILE A 1 82 ? 2.140 2.988 -17.508 1.00 95.88 82 ILE A C 1
ATOM 670 O O . ILE A 1 82 ? 2.663 2.306 -18.384 1.00 95.88 82 ILE A O 1
ATOM 674 N N . GLU A 1 83 ? 0.894 3.454 -17.611 1.00 95.44 83 GLU A N 1
ATOM 675 C CA . GLU A 1 83 ? -0.002 3.132 -18.733 1.00 95.44 83 GLU A CA 1
ATOM 676 C C . GLU A 1 83 ? 0.479 3.716 -20.072 1.00 95.44 83 GLU A C 1
ATOM 678 O O . GLU A 1 83 ? 0.158 3.175 -21.126 1.00 95.44 83 GLU A O 1
ATOM 683 N N . SER A 1 84 ? 1.271 4.794 -20.047 1.00 95.75 84 SER A N 1
ATOM 684 C CA . SER A 1 84 ? 1.909 5.360 -21.247 1.00 95.75 84 SER A CA 1
ATOM 685 C C . SER A 1 84 ? 3.297 4.782 -21.546 1.00 95.75 84 SER A C 1
ATOM 687 O O . SER A 1 84 ? 3.901 5.126 -22.564 1.00 95.75 84 SER A O 1
ATOM 689 N N . SER A 1 85 ? 3.817 3.912 -20.677 1.00 94.81 85 SER A N 1
ATOM 690 C CA . SER A 1 85 ? 5.136 3.297 -20.820 1.00 94.81 85 SER A CA 1
ATOM 691 C C . SER A 1 85 ? 5.066 1.934 -21.528 1.00 94.81 85 SER A C 1
ATOM 693 O O . SER A 1 85 ? 4.021 1.286 -21.517 1.00 94.81 85 SER A O 1
ATOM 695 N N . PRO A 1 86 ? 6.178 1.436 -22.102 1.00 92.12 86 PRO A N 1
ATOM 696 C CA . PRO A 1 86 ? 6.235 0.091 -22.678 1.00 92.12 86 PRO A CA 1
ATOM 697 C C . PRO A 1 86 ? 6.383 -1.024 -21.623 1.00 92.12 86 PRO A C 1
ATOM 699 O O . PRO A 1 86 ? 6.591 -2.181 -21.986 1.00 92.12 86 PRO A O 1
ATOM 702 N N . PHE A 1 87 ? 6.347 -0.697 -20.326 1.00 93.50 87 PHE A N 1
ATOM 703 C CA . PHE A 1 87 ? 6.544 -1.669 -19.254 1.00 93.50 87 PHE A CA 1
ATOM 704 C C . PHE A 1 87 ? 5.290 -2.524 -19.046 1.00 93.50 87 PHE A C 1
ATOM 706 O O . PHE A 1 87 ? 4.226 -2.015 -18.698 1.00 93.50 87 PHE A O 1
ATOM 713 N N . ILE A 1 88 ? 5.438 -3.840 -19.206 1.00 92.38 88 ILE A N 1
ATOM 714 C CA . ILE A 1 88 ? 4.372 -4.821 -18.999 1.00 92.38 88 ILE A CA 1
ATOM 715 C C . ILE A 1 88 ? 4.713 -5.667 -17.763 1.00 92.38 88 ILE A C 1
ATOM 717 O O . ILE A 1 88 ? 5.682 -6.437 -17.799 1.00 92.38 88 ILE A O 1
ATOM 721 N N . PRO A 1 89 ? 3.921 -5.579 -16.678 1.00 91.19 89 PRO A N 1
ATOM 722 C CA . PRO A 1 89 ? 4.108 -6.390 -15.478 1.00 91.19 89 PRO A CA 1
ATOM 723 C C . PRO A 1 89 ? 4.255 -7.890 -15.773 1.00 91.19 89 PRO A C 1
ATOM 725 O O . PRO A 1 89 ? 3.415 -8.487 -16.442 1.00 91.19 89 PRO A O 1
ATOM 728 N N . GLY A 1 90 ? 5.320 -8.508 -15.256 1.00 85.62 90 GLY A N 1
ATOM 729 C CA . GLY A 1 90 ? 5.561 -9.954 -15.356 1.00 85.62 90 GLY A CA 1
ATOM 730 C C . GLY A 1 90 ? 6.078 -10.454 -16.711 1.00 85.62 90 GLY A C 1
ATOM 731 O O . GLY A 1 90 ? 6.457 -11.619 -16.800 1.00 85.62 90 GLY A O 1
ATOM 732 N N . VAL A 1 91 ? 6.125 -9.597 -17.736 1.00 89.44 91 VAL A N 1
ATOM 733 C CA . VAL A 1 91 ? 6.664 -9.930 -19.067 1.00 89.44 91 VAL A CA 1
ATOM 734 C C . VAL A 1 91 ? 7.940 -9.143 -19.352 1.00 89.44 91 VAL A C 1
ATOM 736 O O . VAL A 1 91 ? 8.927 -9.711 -19.812 1.00 89.44 91 VAL A O 1
ATOM 739 N N . SER A 1 92 ? 7.928 -7.836 -19.084 1.00 90.19 92 SER A N 1
ATOM 740 C CA . SER A 1 92 ? 9.091 -6.971 -19.267 1.00 90.19 92 SER A CA 1
ATOM 741 C C . SER A 1 92 ? 10.118 -7.167 -18.153 1.00 90.19 92 SER A C 1
ATOM 743 O O . SER A 1 92 ? 9.768 -7.426 -16.999 1.00 90.19 92 SER A O 1
ATOM 745 N N . GLU A 1 93 ? 11.392 -6.967 -18.488 1.00 92.38 93 GLU A N 1
ATOM 746 C CA . GLU A 1 93 ? 12.452 -6.831 -17.490 1.00 92.38 93 GLU A CA 1
ATOM 747 C C . GLU A 1 93 ? 12.195 -5.629 -16.565 1.00 92.38 93 GLU A C 1
ATOM 749 O O . GLU A 1 93 ? 11.473 -4.686 -16.912 1.00 92.38 93 GLU A O 1
ATOM 754 N N . PHE A 1 94 ? 12.795 -5.650 -15.373 1.00 94.25 94 PHE A N 1
ATOM 755 C CA . PHE A 1 94 ? 12.665 -4.557 -14.414 1.00 94.25 94 PHE A CA 1
ATOM 756 C C . PHE A 1 94 ? 13.175 -3.234 -15.025 1.00 94.25 94 PHE A C 1
ATOM 758 O O . PHE A 1 94 ? 14.271 -3.212 -15.602 1.00 94.25 94 PHE A O 1
ATOM 765 N N . PRO A 1 95 ? 12.409 -2.129 -14.915 1.00 93.31 95 PRO A N 1
ATOM 766 C CA . PRO A 1 95 ? 12.706 -0.898 -15.633 1.00 93.31 95 PRO A CA 1
ATOM 767 C C . PRO A 1 95 ? 13.987 -0.243 -15.112 1.00 93.31 95 PRO A C 1
ATOM 769 O O . PRO A 1 95 ? 14.127 0.043 -13.920 1.00 93.31 95 PRO A O 1
ATOM 772 N N . LEU A 1 96 ? 14.910 0.035 -16.034 1.00 91.25 96 LEU A N 1
ATOM 773 C CA . LEU A 1 96 ? 16.128 0.800 -15.754 1.00 91.25 96 LEU A CA 1
ATOM 774 C C . LEU A 1 96 ? 15.878 2.311 -15.798 1.00 91.25 96 LEU A C 1
ATOM 776 O O . LEU A 1 96 ? 16.560 3.064 -15.108 1.00 91.25 96 LEU A O 1
ATOM 780 N N . GLU A 1 97 ? 14.882 2.751 -16.573 1.00 93.31 97 GLU A N 1
ATOM 781 C CA . GLU A 1 97 ? 14.502 4.158 -16.652 1.00 93.31 97 GLU A CA 1
ATOM 782 C C . GLU A 1 97 ? 13.913 4.642 -15.322 1.00 93.31 97 GLU A C 1
ATOM 784 O O . GLU A 1 97 ? 12.902 4.121 -14.839 1.00 93.31 97 GLU A O 1
ATOM 789 N N . ASP A 1 98 ? 14.526 5.687 -14.760 1.00 92.50 98 ASP A N 1
ATOM 790 C CA . ASP A 1 98 ? 14.163 6.245 -13.456 1.00 92.50 98 ASP A CA 1
ATOM 791 C C . ASP A 1 98 ? 12.686 6.644 -13.386 1.00 92.50 98 ASP A C 1
ATOM 793 O O . ASP A 1 98 ? 12.011 6.324 -12.415 1.00 92.50 98 ASP A O 1
ATOM 797 N N . LYS A 1 99 ? 12.145 7.262 -14.442 1.00 95.12 99 LYS A N 1
ATOM 798 C CA . LYS A 1 99 ? 10.751 7.724 -14.476 1.00 95.12 99 LYS A CA 1
ATOM 799 C C . LYS A 1 99 ? 9.748 6.577 -14.310 1.00 95.12 99 LYS A C 1
ATOM 801 O O . LYS A 1 99 ? 8.793 6.700 -13.544 1.00 95.12 99 LYS A O 1
ATOM 806 N N . ILE A 1 100 ? 9.964 5.465 -15.015 1.00 95.44 100 ILE A N 1
ATOM 807 C CA . ILE A 1 100 ? 9.093 4.282 -14.955 1.00 95.44 100 ILE A CA 1
ATOM 808 C C . ILE A 1 100 ? 9.281 3.575 -13.611 1.00 95.44 100 ILE A C 1
ATOM 810 O O . ILE A 1 100 ? 8.303 3.200 -12.964 1.00 95.44 100 ILE A O 1
ATOM 814 N N . ARG A 1 101 ? 10.530 3.436 -13.152 1.00 94.81 101 ARG A N 1
ATOM 815 C CA . ARG A 1 101 ? 10.851 2.816 -11.862 1.00 94.81 101 ARG A CA 1
ATOM 816 C C . ARG A 1 101 ? 10.249 3.587 -10.687 1.00 94.81 101 ARG A C 1
ATOM 818 O O . ARG A 1 101 ? 9.716 2.974 -9.762 1.00 94.81 101 ARG A O 1
ATOM 825 N N . ASP A 1 102 ? 10.301 4.912 -10.722 1.00 95.38 102 ASP A N 1
ATOM 826 C CA . ASP A 1 102 ? 9.742 5.773 -9.683 1.00 95.38 102 ASP A CA 1
ATOM 827 C C . ASP A 1 102 ? 8.212 5.708 -9.688 1.00 95.38 102 ASP A C 1
ATOM 829 O O . ASP A 1 102 ? 7.606 5.563 -8.628 1.00 95.38 102 ASP A O 1
ATOM 833 N N . ALA A 1 103 ? 7.578 5.713 -10.866 1.00 96.50 103 ALA A N 1
ATOM 834 C CA . ALA A 1 103 ? 6.132 5.526 -10.988 1.00 96.50 103 ALA A CA 1
ATOM 835 C C . ALA A 1 103 ? 5.680 4.150 -10.459 1.00 96.50 103 ALA A C 1
ATOM 837 O O . ALA A 1 103 ? 4.734 4.063 -9.673 1.00 96.50 103 ALA A O 1
ATOM 838 N N . LEU A 1 104 ? 6.401 3.080 -10.811 1.00 96.62 104 LEU A N 1
ATOM 839 C CA . LEU A 1 104 ? 6.177 1.728 -10.290 1.00 96.62 104 LEU A CA 1
ATOM 840 C C . LEU A 1 104 ? 6.274 1.702 -8.757 1.00 96.62 104 LEU A C 1
ATOM 842 O O . LEU A 1 104 ? 5.386 1.180 -8.079 1.00 96.62 104 LEU A O 1
ATOM 846 N N . SER A 1 105 ? 7.333 2.306 -8.216 1.00 96.25 105 SER A N 1
ATOM 847 C CA . SER A 1 105 ? 7.577 2.386 -6.773 1.00 96.25 105 SER A CA 1
ATOM 848 C C . SER A 1 105 ? 6.472 3.153 -6.060 1.00 96.25 105 SER A C 1
ATOM 850 O O . SER A 1 105 ? 5.960 2.693 -5.042 1.00 96.25 105 SER A O 1
ATOM 852 N N . ASN A 1 106 ? 6.051 4.281 -6.626 1.00 96.94 106 ASN A N 1
ATOM 853 C CA . ASN A 1 106 ? 4.986 5.106 -6.085 1.00 96.94 106 ASN A CA 1
ATOM 854 C C . ASN A 1 106 ? 3.659 4.352 -6.004 1.00 96.94 106 ASN A C 1
ATOM 856 O O . ASN A 1 106 ? 3.001 4.427 -4.969 1.00 96.94 106 ASN A O 1
ATOM 860 N N . ILE A 1 107 ? 3.269 3.601 -7.036 1.00 97.62 107 ILE A N 1
ATOM 861 C CA . ILE A 1 107 ? 2.022 2.823 -6.995 1.00 97.62 107 ILE A CA 1
ATOM 862 C C . ILE A 1 107 ? 2.094 1.772 -5.885 1.00 97.62 107 ILE A C 1
ATOM 864 O O . ILE A 1 107 ? 1.217 1.733 -5.021 1.00 97.62 107 ILE A O 1
ATOM 868 N N . ILE A 1 108 ? 3.158 0.961 -5.873 1.00 97.19 108 ILE A N 1
ATOM 869 C CA . ILE A 1 108 ? 3.320 -0.141 -4.917 1.00 97.19 108 ILE A CA 1
ATOM 870 C C . ILE A 1 108 ? 3.359 0.382 -3.478 1.00 97.19 108 ILE A C 1
ATOM 872 O O . ILE A 1 108 ? 2.625 -0.098 -2.612 1.00 97.19 108 ILE A O 1
ATOM 876 N N . GLU A 1 109 ? 4.213 1.371 -3.205 1.00 96.19 109 GLU A N 1
ATOM 877 C CA . GLU A 1 109 ? 4.409 1.893 -1.855 1.00 96.19 109 GLU A CA 1
ATOM 878 C C . GLU A 1 109 ? 3.145 2.556 -1.315 1.00 96.19 109 GLU A C 1
ATOM 880 O O . GLU A 1 109 ? 2.774 2.302 -0.169 1.00 96.19 109 GLU A O 1
ATOM 885 N N . ASN A 1 110 ? 2.469 3.378 -2.122 1.00 97.75 110 ASN A N 1
ATOM 886 C CA . ASN A 1 110 ? 1.297 4.119 -1.665 1.00 97.75 110 ASN A CA 1
ATOM 887 C C . ASN A 1 110 ? 0.062 3.218 -1.527 1.00 97.75 110 ASN A C 1
ATOM 889 O O . ASN A 1 110 ? -0.650 3.332 -0.526 1.00 97.75 110 ASN A O 1
AT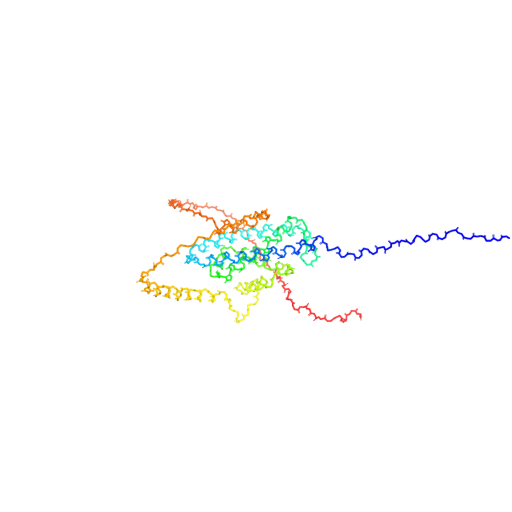OM 893 N N . ALA A 1 111 ? -0.156 2.268 -2.445 1.00 97.81 111 ALA A N 1
ATOM 894 C CA . ALA A 1 111 ? -1.239 1.291 -2.318 1.00 97.81 111 ALA A CA 1
ATOM 895 C C . ALA A 1 111 ? -1.058 0.425 -1.062 1.00 97.81 111 ALA A C 1
ATOM 897 O O . ALA A 1 111 ? -1.989 0.253 -0.270 1.00 97.81 111 ALA A O 1
ATOM 898 N N . ALA A 1 112 ? 0.162 -0.062 -0.818 1.00 97.06 112 ALA A N 1
ATOM 899 C CA . ALA A 1 112 ? 0.473 -0.864 0.360 1.00 97.06 112 ALA A CA 1
ATOM 900 C C . ALA A 1 112 ? 0.437 -0.046 1.667 1.00 97.06 112 ALA A C 1
ATOM 902 O O . ALA A 1 112 ? 0.077 -0.573 2.725 1.00 97.06 112 ALA A O 1
ATOM 903 N N . LEU A 1 113 ? 0.826 1.234 1.633 1.00 96.75 113 LEU A N 1
ATOM 904 C CA . LEU A 1 113 ? 0.741 2.151 2.774 1.00 96.75 113 LEU A CA 1
ATOM 905 C C . LEU A 1 113 ? -0.711 2.377 3.182 1.00 96.75 113 LEU A C 1
ATOM 907 O O . LEU A 1 113 ? -1.058 2.164 4.343 1.00 96.75 113 LEU A O 1
ATOM 911 N N . PHE A 1 114 ? -1.555 2.783 2.235 1.00 97.38 114 PHE A N 1
ATOM 912 C CA . PHE A 1 114 ? -2.945 3.100 2.538 1.00 97.38 114 PHE A CA 1
ATOM 913 C C . PHE A 1 114 ? -3.743 1.851 2.916 1.00 97.38 114 PHE A C 1
ATOM 915 O O . PHE A 1 114 ? -4.583 1.902 3.811 1.00 97.38 114 PHE A O 1
ATOM 922 N N . SER A 1 115 ? -3.388 0.698 2.345 1.00 97.50 115 SER A N 1
ATOM 923 C CA . SER A 1 115 ? -3.916 -0.596 2.777 1.00 97.50 115 SER A CA 1
ATOM 924 C C . SER A 1 115 ? -3.642 -0.874 4.265 1.00 97.50 115 SER A C 1
ATOM 926 O O . SER A 1 115 ? -4.537 -1.255 5.018 1.00 97.50 115 SER A O 1
ATOM 928 N N . GLU A 1 116 ? -2.421 -0.615 4.740 1.00 95.94 116 GLU A N 1
ATOM 929 C CA . GLU A 1 116 ? -2.087 -0.772 6.163 1.00 95.94 116 GLU A CA 1
ATOM 930 C C . GLU A 1 116 ? -2.880 0.208 7.051 1.00 95.94 116 GLU A C 1
ATOM 932 O O . GLU A 1 116 ? -3.297 -0.151 8.156 1.00 95.94 116 GLU A O 1
ATOM 937 N N . ILE A 1 117 ? -3.114 1.435 6.567 1.00 95.88 117 ILE A N 1
ATOM 938 C CA . ILE A 1 117 ? -3.931 2.445 7.256 1.00 95.88 117 ILE A CA 1
ATOM 939 C C . ILE A 1 117 ? -5.378 1.957 7.394 1.00 95.88 117 ILE A C 1
ATOM 941 O O . ILE A 1 117 ? -5.916 2.001 8.498 1.00 95.88 117 ILE A O 1
ATOM 945 N N . ILE A 1 118 ? -5.974 1.408 6.332 1.00 96.50 118 ILE A N 1
ATOM 946 C CA . ILE A 1 118 ? -7.344 0.875 6.356 1.00 96.50 118 ILE A CA 1
ATOM 947 C C . ILE A 1 118 ? -7.489 -0.237 7.387 1.00 96.50 118 ILE A C 1
ATOM 949 O O . ILE A 1 118 ? -8.423 -0.217 8.183 1.00 96.50 118 ILE A O 1
ATOM 953 N N . LEU A 1 119 ? -6.555 -1.188 7.434 1.00 95.69 119 LEU A N 1
ATOM 954 C CA . LEU A 1 119 ? -6.659 -2.284 8.399 1.00 95.69 119 LEU A CA 1
ATOM 955 C C . LEU A 1 119 ? -6.558 -1.801 9.847 1.00 95.69 119 LEU A C 1
ATOM 957 O O . LEU A 1 119 ? -7.220 -2.361 10.722 1.00 95.69 119 LEU A O 1
ATOM 961 N N . ARG A 1 120 ? -5.743 -0.777 10.109 1.00 93.69 120 ARG A N 1
ATOM 962 C CA . ARG A 1 120 ? -5.489 -0.260 11.462 1.00 93.69 120 ARG A CA 1
ATOM 963 C C . ARG A 1 120 ? -6.486 0.793 11.918 1.00 93.69 120 ARG A C 1
ATOM 965 O O . ARG A 1 120 ? -6.725 0.889 13.114 1.00 93.69 120 ARG A O 1
ATOM 972 N N . PHE A 1 121 ? -7.061 1.560 11.001 1.00 93.56 121 PHE A N 1
ATOM 973 C CA . PHE A 1 121 ? -8.054 2.600 11.274 1.00 93.56 121 PHE A CA 1
ATOM 974 C C . PHE A 1 121 ? -9.278 2.400 10.382 1.00 93.56 121 PHE A C 1
ATOM 976 O O . PHE A 1 121 ? -9.606 3.294 9.600 1.00 93.56 121 PHE A O 1
ATOM 983 N N . PRO A 1 122 ? -9.952 1.243 10.448 1.00 93.38 122 PRO A N 1
ATOM 984 C CA . PRO A 1 122 ? -10.978 0.906 9.470 1.00 93.38 122 PRO A CA 1
ATOM 985 C C . PRO A 1 122 ? -12.152 1.884 9.508 1.00 93.38 122 PRO A C 1
ATOM 987 O O . PRO A 1 122 ? -12.624 2.306 8.460 1.00 93.38 122 PRO A O 1
ATOM 990 N N . ASP A 1 123 ? -12.566 2.329 10.695 1.00 91.31 123 ASP A N 1
ATOM 991 C CA . ASP A 1 123 ? -13.730 3.208 10.832 1.00 91.31 123 ASP A CA 1
ATOM 992 C C . ASP A 1 123 ? -13.456 4.609 10.244 1.00 91.31 123 ASP A C 1
ATOM 994 O O . ASP A 1 123 ? -14.283 5.152 9.513 1.00 91.31 123 ASP A O 1
ATOM 998 N N . ILE A 1 124 ? -12.256 5.156 10.484 1.00 93.88 124 ILE A N 1
ATOM 999 C CA . ILE A 1 124 ? -11.822 6.449 9.926 1.00 93.88 124 ILE A CA 1
ATOM 1000 C C . ILE A 1 124 ? -11.553 6.328 8.425 1.00 93.88 124 ILE A C 1
ATOM 1002 O O . ILE A 1 124 ? -12.044 7.129 7.637 1.00 93.88 124 ILE A O 1
ATOM 1006 N N . SER A 1 125 ? -10.774 5.328 8.016 1.00 94.31 125 SER A N 1
ATOM 1007 C CA . SER A 1 125 ? -10.293 5.210 6.635 1.00 94.31 125 SER A CA 1
ATOM 1008 C C . SER A 1 125 ? -11.428 4.907 5.666 1.00 94.31 125 SER A C 1
ATOM 1010 O O . SER A 1 125 ? -11.450 5.460 4.573 1.00 94.31 125 SER A O 1
ATOM 1012 N N . VAL A 1 126 ? -12.409 4.091 6.068 1.00 93.69 126 VAL A N 1
ATOM 1013 C CA . VAL A 1 126 ? -13.612 3.846 5.258 1.00 93.69 126 VAL A CA 1
ATOM 1014 C C . VAL A 1 126 ? -14.464 5.111 5.148 1.00 93.69 126 VAL A C 1
ATOM 1016 O O . VAL A 1 126 ? -15.010 5.377 4.080 1.00 93.69 126 VAL A O 1
ATOM 1019 N N . ALA A 1 127 ? -14.572 5.915 6.212 1.00 94.75 127 ALA A N 1
ATOM 1020 C CA . ALA A 1 127 ? -15.261 7.203 6.134 1.00 94.75 127 ALA A CA 1
ATOM 1021 C C . ALA A 1 127 ? -14.553 8.165 5.166 1.00 94.75 127 ALA A C 1
ATOM 1023 O O . ALA A 1 127 ? -15.217 8.790 4.345 1.00 94.75 127 ALA A O 1
ATOM 1024 N N . VAL A 1 128 ? -13.217 8.219 5.208 1.00 95.50 128 VAL A N 1
ATOM 1025 C CA . VAL A 1 128 ? -12.399 9.022 4.286 1.00 95.50 128 VAL A CA 1
ATOM 1026 C C . VAL A 1 128 ? -12.522 8.527 2.844 1.00 95.50 128 VAL A C 1
ATOM 1028 O O . VAL A 1 128 ? -12.670 9.340 1.947 1.00 95.50 128 VAL A O 1
ATOM 1031 N N . LEU A 1 129 ? -12.534 7.218 2.585 1.00 94.75 129 LEU A N 1
ATOM 1032 C CA . LEU A 1 129 ? -12.741 6.696 1.226 1.00 94.75 129 LEU A CA 1
ATOM 1033 C C . LEU A 1 129 ? -14.114 7.070 0.653 1.00 94.75 129 LEU A C 1
ATOM 1035 O O . LEU A 1 129 ? -14.236 7.336 -0.537 1.00 94.75 129 LEU A O 1
ATOM 1039 N N . LYS A 1 130 ? -15.147 7.142 1.498 1.00 93.56 130 LYS A N 1
ATOM 1040 C CA . LYS A 1 130 ? -16.504 7.519 1.079 1.00 93.56 130 LYS A CA 1
ATOM 1041 C C . LYS A 1 130 ? -16.660 8.998 0.729 1.00 93.56 130 LYS A C 1
ATOM 1043 O O . LYS A 1 130 ? -17.676 9.352 0.137 1.00 93.56 130 LYS A O 1
ATOM 1048 N N . THR A 1 131 ? -15.709 9.867 1.084 1.00 93.56 131 THR A N 1
ATOM 1049 C CA . THR A 1 131 ? -15.783 11.282 0.679 1.00 93.56 131 THR A CA 1
ATOM 1050 C C . THR A 1 131 ? -15.541 11.450 -0.818 1.00 93.56 131 THR A C 1
ATOM 1052 O O . THR A 1 131 ? -16.063 12.388 -1.417 1.00 93.56 131 THR A O 1
ATOM 1055 N N . ASN A 1 132 ? -14.789 10.532 -1.433 1.00 92.12 132 ASN A N 1
ATOM 1056 C CA . ASN A 1 132 ? -14.496 10.544 -2.854 1.00 92.12 132 ASN A CA 1
ATOM 1057 C C . ASN A 1 132 ? -14.509 9.121 -3.426 1.00 92.12 132 ASN A C 1
ATOM 1059 O O . ASN A 1 132 ? -13.541 8.374 -3.292 1.00 92.12 132 ASN A O 1
ATOM 1063 N N . ASN A 1 133 ? -15.576 8.783 -4.151 1.00 87.56 133 ASN A N 1
ATOM 1064 C CA . ASN A 1 133 ? -15.740 7.465 -4.772 1.00 87.56 133 ASN A CA 1
ATOM 1065 C C . ASN A 1 133 ? -14.584 7.085 -5.718 1.00 87.56 133 ASN A C 1
ATOM 1067 O O . ASN A 1 133 ? -14.311 5.902 -5.897 1.00 87.56 133 ASN A O 1
ATOM 1071 N N . ASN A 1 134 ? -13.873 8.060 -6.301 1.00 94.81 134 ASN A N 1
ATOM 1072 C CA . ASN A 1 134 ? -12.715 7.784 -7.153 1.00 94.81 134 ASN A CA 1
ATOM 1073 C C . ASN A 1 134 ? -11.542 7.170 -6.369 1.00 94.81 134 ASN A C 1
ATOM 1075 O O . ASN A 1 134 ? -10.767 6.400 -6.928 1.00 94.81 134 ASN A O 1
ATOM 1079 N N . TRP A 1 135 ? -11.397 7.482 -5.079 1.00 96.50 135 TRP A N 1
ATOM 1080 C CA . TRP A 1 135 ? -10.305 6.949 -4.262 1.00 96.50 135 TRP A CA 1
ATOM 1081 C C . TRP A 1 135 ? -10.427 5.446 -4.035 1.00 96.50 135 TRP A C 1
ATOM 1083 O O . TRP A 1 135 ? -9.422 4.744 -4.111 1.00 96.50 135 TRP A O 1
ATOM 1093 N N . ASP A 1 136 ? -11.641 4.936 -3.826 1.00 95.38 136 ASP A N 1
ATOM 1094 C CA . ASP A 1 136 ? -11.861 3.493 -3.697 1.00 95.38 136 ASP A CA 1
ATOM 1095 C C . ASP A 1 136 ? -11.546 2.758 -5.010 1.00 95.38 136 ASP A C 1
ATOM 1097 O O . ASP A 1 136 ? -10.835 1.754 -5.007 1.00 95.38 136 ASP A O 1
ATOM 1101 N N . ILE A 1 137 ? -11.953 3.329 -6.151 1.00 96.00 137 ILE A N 1
ATOM 1102 C CA . ILE A 1 137 ? -11.647 2.793 -7.487 1.00 96.00 137 ILE A CA 1
ATOM 1103 C C . ILE A 1 137 ? -10.131 2.789 -7.746 1.00 96.00 137 ILE A C 1
ATOM 1105 O O . ILE A 1 137 ? -9.576 1.791 -8.212 1.00 96.00 137 ILE A O 1
ATOM 1109 N N . LEU A 1 138 ? -9.436 3.888 -7.428 1.00 97.12 138 LEU A N 1
ATOM 1110 C CA . LEU A 1 138 ? -7.979 3.982 -7.563 1.00 97.12 138 LEU A CA 1
ATOM 1111 C C . LEU A 1 138 ? -7.256 3.001 -6.640 1.00 97.12 138 LEU A C 1
ATOM 1113 O O . LEU A 1 138 ? -6.255 2.410 -7.047 1.00 97.12 138 LEU A O 1
ATOM 1117 N N . LEU A 1 139 ? -7.755 2.807 -5.4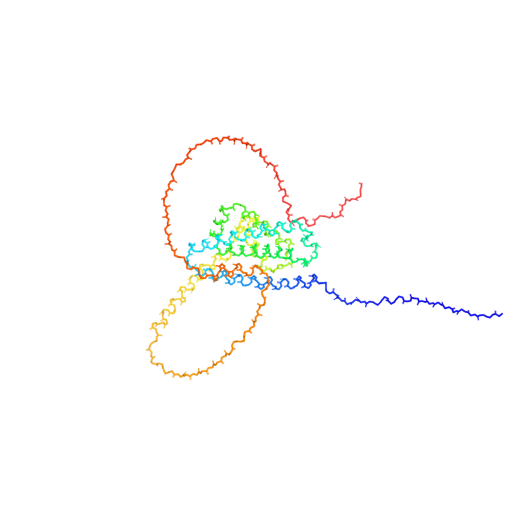17 1.00 97.38 139 LEU A N 1
ATOM 1118 C CA . LEU A 1 139 ? -7.206 1.829 -4.488 1.00 97.38 139 LEU A CA 1
ATOM 1119 C C . LEU A 1 139 ? -7.377 0.408 -5.024 1.00 97.38 139 LEU A C 1
ATOM 1121 O O . LEU A 1 139 ? -6.404 -0.341 -5.054 1.00 97.38 139 LEU A O 1
ATOM 1125 N N . GLN A 1 140 ? -8.582 0.051 -5.473 1.00 96.88 140 GLN A N 1
ATOM 1126 C CA . GLN A 1 140 ? -8.872 -1.260 -6.048 1.00 96.88 140 GLN A CA 1
ATOM 1127 C C . GLN A 1 140 ? -7.962 -1.540 -7.250 1.00 96.88 140 GLN A C 1
ATOM 1129 O O . GLN A 1 140 ? -7.355 -2.609 -7.335 1.00 96.88 140 GLN A O 1
ATOM 1134 N N . TRP A 1 141 ? -7.798 -0.556 -8.141 1.00 97.50 141 TRP A N 1
ATOM 1135 C CA . TRP A 1 141 ? -6.863 -0.650 -9.260 1.00 97.50 141 TRP A CA 1
ATOM 1136 C C . TRP A 1 141 ? -5.413 -0.824 -8.785 1.00 97.50 141 TRP A C 1
ATOM 1138 O O . TRP A 1 141 ? -4.715 -1.712 -9.266 1.00 97.50 141 TRP A O 1
ATOM 1148 N N . GLY A 1 142 ? -4.960 -0.031 -7.808 1.00 97.81 142 GLY A N 1
ATOM 1149 C CA . GLY A 1 142 ? -3.597 -0.110 -7.275 1.00 97.81 142 GLY A CA 1
ATOM 1150 C C . GLY A 1 142 ? -3.299 -1.447 -6.591 1.00 97.81 142 GLY A C 1
ATOM 1151 O O . GLY A 1 142 ? -2.202 -1.985 -6.739 1.00 97.81 142 GLY A O 1
ATOM 1152 N N . ILE A 1 143 ? -4.283 -2.026 -5.898 1.00 97.88 143 ILE A N 1
ATOM 1153 C CA . ILE A 1 143 ? -4.203 -3.373 -5.320 1.00 97.88 143 ILE A CA 1
ATOM 1154 C C . ILE A 1 143 ? -4.111 -4.426 -6.434 1.00 97.88 143 ILE A C 1
ATOM 1156 O O . ILE A 1 143 ? -3.246 -5.300 -6.378 1.00 97.88 143 ILE A O 1
ATOM 1160 N N . ALA A 1 144 ? -4.957 -4.335 -7.464 1.00 96.94 144 ALA A N 1
ATOM 1161 C CA . ALA A 1 144 ? -4.914 -5.246 -8.607 1.00 96.94 144 ALA A CA 1
ATOM 1162 C C . ALA A 1 144 ? -3.559 -5.184 -9.331 1.00 96.94 144 ALA A C 1
ATOM 1164 O O . ALA A 1 144 ? -2.960 -6.220 -9.622 1.00 96.94 144 ALA A O 1
ATOM 1165 N N . TYR A 1 145 ? -3.031 -3.978 -9.541 1.00 97.06 145 TYR A N 1
ATOM 1166 C CA . TYR A 1 145 ? -1.713 -3.770 -10.128 1.00 97.06 145 TYR A CA 1
ATOM 1167 C C . TYR A 1 145 ? -0.602 -4.387 -9.266 1.00 97.06 145 TYR A C 1
ATOM 1169 O O . TYR A 1 145 ? 0.251 -5.105 -9.785 1.00 97.06 145 TYR A O 1
ATOM 1177 N N . CYS A 1 146 ? -0.650 -4.216 -7.938 1.00 97.38 146 CYS A N 1
ATOM 1178 C CA . CYS A 1 146 ? 0.276 -4.880 -7.014 1.00 97.38 146 CYS A CA 1
ATOM 1179 C C . CYS A 1 146 ? 0.296 -6.411 -7.188 1.00 97.38 146 CYS A C 1
ATOM 1181 O O . CYS A 1 146 ? 1.363 -7.018 -7.097 1.00 97.38 146 CYS A O 1
ATOM 1183 N N . TYR A 1 147 ? -0.847 -7.048 -7.471 1.00 96.62 147 TYR A N 1
ATOM 1184 C CA . TYR A 1 147 ? -0.890 -8.491 -7.737 1.00 96.62 147 TYR A CA 1
ATOM 1185 C C . TYR A 1 147 ? -0.233 -8.885 -9.066 1.00 96.62 147 TYR A C 1
ATOM 1187 O O . TYR A 1 147 ? 0.371 -9.958 -9.141 1.00 96.62 147 TYR A O 1
ATOM 1195 N N . GLN A 1 148 ? -0.283 -8.028 -10.088 1.00 95.75 148 GLN A N 1
ATOM 1196 C CA . GLN A 1 148 ? 0.431 -8.258 -11.351 1.00 95.75 148 GLN A CA 1
ATOM 1197 C C . GLN A 1 148 ? 1.953 -8.236 -11.144 1.00 95.75 148 GLN A C 1
ATOM 1199 O O . GLN A 1 148 ? 2.678 -9.043 -11.721 1.00 95.75 148 GLN A O 1
ATOM 1204 N N . VAL A 1 149 ? 2.437 -7.373 -10.247 1.00 96.06 149 VAL A N 1
ATOM 1205 C CA . VAL A 1 149 ? 3.858 -7.271 -9.870 1.00 96.06 149 VAL A CA 1
ATOM 1206 C C . VAL A 1 149 ? 4.195 -8.002 -8.566 1.00 96.06 149 VAL A C 1
ATOM 1208 O O . VAL A 1 149 ? 5.170 -7.664 -7.895 1.00 96.06 149 VAL A O 1
ATOM 1211 N N . LYS A 1 150 ? 3.434 -9.046 -8.197 1.00 95.88 150 LYS A N 1
ATOM 1212 C CA . LYS A 1 150 ? 3.607 -9.766 -6.917 1.00 95.88 150 LYS A CA 1
ATOM 1213 C C . LYS A 1 150 ? 5.031 -10.271 -6.667 1.00 95.88 150 LYS A C 1
ATOM 1215 O O . LYS A 1 150 ? 5.443 -10.378 -5.520 1.00 95.88 150 LYS A O 1
ATOM 1220 N N . TYR A 1 151 ? 5.793 -10.556 -7.726 1.00 94.88 151 TYR A N 1
ATOM 1221 C CA . TYR A 1 151 ? 7.183 -11.018 -7.646 1.00 94.88 151 TYR A CA 1
ATOM 1222 C C . TYR A 1 151 ? 8.139 -9.976 -7.037 1.00 94.88 151 TYR A C 1
ATOM 1224 O O . TYR A 1 151 ? 9.237 -10.339 -6.605 1.00 94.88 151 TYR A O 1
ATOM 1232 N N . LEU A 1 152 ? 7.731 -8.701 -6.989 1.00 95.31 152 LEU A N 1
ATOM 1233 C CA . LEU A 1 152 ? 8.434 -7.595 -6.335 1.00 95.31 152 LEU A CA 1
ATOM 1234 C C . LEU A 1 152 ? 8.086 -7.441 -4.850 1.00 95.31 152 LEU A C 1
ATOM 1236 O O . LEU A 1 152 ? 8.812 -6.758 -4.127 1.00 95.31 152 LEU A O 1
ATOM 1240 N N . LEU A 1 153 ? 6.996 -8.060 -4.397 1.00 95.94 153 LEU A N 1
ATOM 1241 C CA . LEU A 1 153 ? 6.436 -7.857 -3.066 1.00 95.94 153 LEU A CA 1
ATOM 1242 C C . LEU A 1 153 ? 6.876 -8.951 -2.093 1.00 95.94 153 LEU A C 1
ATOM 1244 O O . LEU A 1 153 ? 7.149 -10.088 -2.468 1.00 95.94 153 LEU A O 1
ATOM 1248 N N . ASP A 1 154 ? 6.926 -8.597 -0.814 1.00 95.00 154 ASP A N 1
ATOM 1249 C CA . ASP A 1 154 ? 7.087 -9.540 0.284 1.00 95.00 154 ASP A CA 1
ATOM 1250 C C . ASP A 1 154 ? 5.739 -10.143 0.706 1.00 95.00 154 ASP A C 1
ATOM 1252 O O . ASP A 1 154 ? 4.692 -9.495 0.623 1.00 95.00 154 ASP A O 1
ATOM 1256 N N . ASP A 1 155 ? 5.775 -11.363 1.248 1.00 96.12 155 ASP A N 1
ATOM 1257 C CA . ASP A 1 155 ? 4.576 -12.091 1.684 1.00 96.12 155 ASP A CA 1
ATOM 1258 C C . ASP A 1 155 ? 3.733 -11.298 2.693 1.00 96.12 155 ASP A C 1
ATOM 1260 O O . ASP A 1 155 ? 2.502 -11.370 2.682 1.00 96.12 155 ASP A O 1
ATOM 1264 N N . SER A 1 156 ? 4.372 -10.496 3.556 1.00 95.25 156 SER A N 1
ATOM 1265 C CA . SER A 1 156 ? 3.655 -9.614 4.482 1.00 95.25 156 SER A CA 1
ATOM 1266 C C . SER A 1 156 ? 2.833 -8.554 3.762 1.00 95.25 156 SER A C 1
ATOM 1268 O O . SER A 1 156 ? 1.682 -8.337 4.138 1.00 95.25 156 SER A O 1
ATOM 1270 N N . THR A 1 157 ? 3.385 -7.906 2.735 1.00 95.81 157 THR A N 1
ATOM 1271 C CA . THR A 1 157 ? 2.644 -6.906 1.957 1.00 95.81 157 THR A CA 1
ATOM 1272 C C . THR A 1 157 ? 1.520 -7.562 1.166 1.00 95.81 157 THR A C 1
ATOM 1274 O O . THR A 1 157 ? 0.398 -7.064 1.203 1.00 95.81 157 THR A O 1
ATOM 1277 N N . ILE A 1 158 ? 1.765 -8.718 0.541 1.00 97.19 158 ILE A N 1
ATOM 1278 C CA . ILE A 1 158 ? 0.722 -9.478 -0.172 1.00 97.19 158 ILE A CA 1
ATOM 1279 C C . ILE A 1 158 ? -0.437 -9.820 0.774 1.00 97.19 158 ILE A C 1
ATOM 1281 O O . ILE A 1 158 ? -1.605 -9.616 0.441 1.00 97.19 158 ILE A O 1
ATOM 1285 N N . LYS A 1 159 ? -0.126 -10.268 1.996 1.00 96.38 159 LYS A N 1
ATOM 1286 C CA . LYS A 1 159 ? -1.136 -10.542 3.021 1.00 96.38 159 LYS A CA 1
ATOM 1287 C C . LYS A 1 159 ? -1.949 -9.296 3.378 1.00 96.38 159 LYS A C 1
ATOM 1289 O O . LYS A 1 159 ? -3.167 -9.388 3.477 1.00 96.38 159 LYS A O 1
ATOM 1294 N N . VAL A 1 160 ? -1.305 -8.143 3.560 1.00 96.62 160 VAL A N 1
ATOM 1295 C CA . VAL A 1 160 ? -1.995 -6.873 3.857 1.00 96.62 160 VAL A CA 1
ATOM 1296 C C . VAL A 1 160 ? -2.968 -6.500 2.737 1.00 96.62 160 VAL A C 1
ATOM 1298 O O . VAL A 1 160 ? -4.125 -6.195 3.023 1.00 96.62 160 VAL A O 1
ATOM 1301 N N . LEU A 1 161 ? -2.538 -6.594 1.476 1.00 97.56 161 LEU A N 1
ATOM 1302 C CA . LEU A 1 161 ? -3.386 -6.312 0.313 1.00 97.56 161 LEU A CA 1
ATOM 1303 C C . LEU A 1 161 ? -4.603 -7.252 0.254 1.00 97.56 161 LEU A C 1
ATOM 1305 O O . LEU A 1 161 ? -5.726 -6.805 0.014 1.00 97.56 161 LEU A O 1
ATOM 1309 N N . SER A 1 162 ? -4.406 -8.541 0.544 1.00 96.69 162 SER A N 1
ATOM 1310 C CA . SER A 1 162 ? -5.488 -9.534 0.595 1.00 96.69 162 SER A CA 1
ATOM 1311 C C . SER A 1 162 ? -6.505 -9.243 1.702 1.00 96.69 162 SER A C 1
ATOM 1313 O O . SER A 1 162 ? -7.711 -9.308 1.464 1.00 96.69 162 SER A O 1
ATOM 1315 N N . LEU A 1 163 ? -6.041 -8.867 2.898 1.00 96.75 163 LEU A N 1
ATOM 1316 C CA . LEU A 1 163 ? -6.923 -8.517 4.016 1.00 96.75 163 LEU A CA 1
ATOM 1317 C C . LEU A 1 163 ? -7.744 -7.256 3.710 1.00 96.75 163 LEU A C 1
ATOM 1319 O O . LEU A 1 163 ? -8.940 -7.228 3.985 1.00 96.75 163 LEU A O 1
ATOM 1323 N N . VAL A 1 164 ? -7.137 -6.228 3.108 1.00 97.06 164 VAL A N 1
ATOM 1324 C CA . VAL A 1 164 ? -7.860 -4.999 2.728 1.00 97.06 164 VAL A CA 1
ATOM 1325 C C . VAL A 1 164 ? -8.904 -5.260 1.665 1.00 97.06 164 VAL A C 1
ATOM 1327 O O . VAL A 1 164 ? -10.018 -4.758 1.784 1.00 97.06 164 VAL A O 1
ATOM 1330 N N . SER A 1 165 ? -8.570 -6.080 0.670 1.00 96.75 165 SER A N 1
ATOM 1331 C CA . SER A 1 165 ? -9.517 -6.454 -0.382 1.00 96.75 165 SER A CA 1
ATOM 1332 C C . SER A 1 165 ? -10.784 -7.082 0.216 1.00 96.75 165 SER A C 1
ATOM 1334 O O . SER A 1 165 ? -11.885 -6.826 -0.263 1.00 96.75 165 SER A O 1
ATOM 1336 N N . GLN A 1 166 ? -10.644 -7.862 1.296 1.00 95.75 166 GLN A N 1
ATOM 1337 C CA . GLN A 1 166 ? -11.774 -8.426 2.041 1.00 95.75 166 GLN A CA 1
ATOM 1338 C C . GLN A 1 166 ? -12.466 -7.403 2.957 1.00 95.75 166 GLN A C 1
ATOM 1340 O O . GLN A 1 166 ? -13.692 -7.408 3.041 1.00 95.75 166 GLN A O 1
ATOM 1345 N N . GLU A 1 167 ? -11.723 -6.516 3.635 1.00 94.94 167 GLU A N 1
ATOM 1346 C CA . GLU A 1 167 ? -12.301 -5.461 4.491 1.00 94.94 167 GLU A CA 1
ATOM 1347 C C . GLU A 1 167 ? -13.190 -4.502 3.685 1.00 94.94 167 GLU A C 1
ATOM 1349 O O . GLU A 1 167 ? -14.256 -4.113 4.164 1.00 94.94 167 GLU A O 1
ATOM 1354 N N . LEU A 1 168 ? -12.774 -4.157 2.462 1.00 94.81 168 LEU A N 1
ATOM 1355 C CA . LEU A 1 168 ? -13.500 -3.265 1.555 1.00 94.81 168 LEU A CA 1
ATOM 1356 C C . LEU A 1 168 ? -14.504 -3.986 0.642 1.00 94.81 168 LEU A C 1
ATOM 1358 O O . LEU A 1 168 ? -15.296 -3.329 -0.025 1.00 94.81 168 LEU A O 1
ATOM 1362 N N . ASN A 1 169 ? -14.529 -5.323 0.646 1.00 94.25 169 ASN A N 1
ATOM 1363 C CA . ASN A 1 169 ? -15.342 -6.154 -0.255 1.00 94.25 169 ASN A CA 1
ATOM 1364 C C . ASN A 1 169 ? -15.017 -5.956 -1.750 1.00 94.25 169 ASN A C 1
ATOM 1366 O O . ASN A 1 169 ? -15.889 -6.090 -2.604 1.00 94.25 169 ASN A O 1
ATOM 1370 N N . HIS A 1 170 ? -13.754 -5.668 -2.082 1.00 92.50 170 HIS A N 1
ATOM 1371 C CA . HIS A 1 170 ? -13.263 -5.708 -3.468 1.00 92.50 170 HIS A CA 1
ATOM 1372 C C . HIS A 1 170 ? -13.201 -7.142 -4.012 1.00 92.50 170 HIS A C 1
ATOM 1374 O O . HIS A 1 170 ? -13.234 -7.350 -5.222 1.00 92.50 170 HIS A O 1
ATOM 1380 N N . VAL A 1 171 ? -13.106 -8.125 -3.114 1.00 92.19 171 VAL A N 1
ATOM 1381 C CA . VAL A 1 171 ? -13.196 -9.563 -3.398 1.00 92.19 171 VAL A CA 1
ATOM 1382 C C . VAL A 1 171 ? -14.271 -10.200 -2.513 1.00 92.19 171 VAL A C 1
ATOM 1384 O O . VAL A 1 171 ? -14.604 -9.627 -1.468 1.00 92.19 171 VAL A O 1
ATOM 1387 N N . PRO A 1 172 ? -14.801 -11.386 -2.876 1.00 91.69 172 PRO A N 1
ATOM 1388 C CA . PRO A 1 172 ? -15.707 -12.130 -2.012 1.00 91.69 172 PRO A CA 1
ATOM 1389 C C . PRO A 1 172 ? -15.099 -12.314 -0.621 1.00 91.69 172 PRO A C 1
ATOM 1391 O O . PRO A 1 172 ? -13.995 -12.837 -0.460 1.00 91.69 172 PRO A O 1
ATOM 1394 N N . ARG A 1 173 ? -15.820 -11.832 0.387 1.00 92.50 173 ARG A N 1
ATOM 1395 C CA . ARG A 1 173 ? -15.383 -11.861 1.778 1.00 92.50 173 ARG A CA 1
ATOM 1396 C C . ARG A 1 173 ? -15.649 -13.240 2.375 1.00 92.50 173 ARG A C 1
ATOM 1398 O O . ARG A 1 173 ? -16.766 -13.745 2.274 1.00 92.50 173 ARG A O 1
ATOM 1405 N N . ASP A 1 174 ? -14.650 -13.820 3.040 1.00 92.25 174 ASP A N 1
ATOM 1406 C CA . ASP A 1 174 ? -14.849 -15.051 3.810 1.00 92.25 174 ASP A CA 1
ATOM 1407 C C . ASP A 1 174 ? -15.879 -14.788 4.933 1.00 92.25 174 ASP A C 1
ATOM 1409 O O . ASP A 1 174 ? -15.738 -13.796 5.661 1.00 92.25 174 ASP A O 1
ATOM 1413 N N . PRO A 1 175 ? -16.910 -15.638 5.111 1.00 92.25 175 PRO A N 1
ATOM 1414 C CA . PRO A 1 175 ? -17.886 -15.492 6.193 1.00 92.25 175 PRO A CA 1
ATOM 1415 C C . PRO A 1 175 ? -17.261 -15.384 7.594 1.00 92.25 175 PRO A C 1
ATOM 1417 O O . PRO A 1 175 ? -17.822 -14.739 8.478 1.00 92.25 175 PRO A O 1
ATOM 1420 N N . ASN A 1 176 ? -16.083 -15.978 7.793 1.00 92.38 176 ASN A N 1
ATOM 1421 C CA . ASN A 1 176 ? -15.326 -15.961 9.042 1.00 92.38 176 ASN A CA 1
ATOM 1422 C C . ASN A 1 176 ? -14.267 -14.846 9.096 1.00 92.38 176 ASN A C 1
ATOM 1424 O O . ASN A 1 176 ? -13.500 -14.771 10.062 1.00 92.38 176 ASN A O 1
ATOM 1428 N N . TYR A 1 177 ? -14.192 -13.974 8.084 1.00 92.12 177 TYR A N 1
ATOM 1429 C CA . TYR A 1 177 ? -13.206 -12.901 8.046 1.00 92.12 177 TYR A CA 1
ATOM 1430 C C . TYR A 1 177 ? -13.453 -11.866 9.150 1.00 92.12 177 TYR A C 1
ATOM 1432 O O . TYR A 1 177 ? -14.442 -11.120 9.165 1.00 92.12 177 TYR A O 1
ATOM 1440 N N . VAL A 1 178 ? -12.464 -11.764 10.036 1.00 90.50 178 VAL A N 1
ATOM 1441 C CA . VAL A 1 178 ? -12.352 -10.720 11.049 1.00 90.50 178 VAL A CA 1
ATOM 1442 C C . VAL A 1 178 ? -11.006 -10.038 10.878 1.00 90.50 178 VAL A C 1
ATOM 1444 O O . VAL A 1 178 ? -9.965 -10.689 10.977 1.00 90.50 178 VAL A O 1
ATOM 1447 N N . ASN A 1 179 ? -11.025 -8.718 10.691 1.00 93.56 179 ASN A N 1
ATOM 1448 C CA . ASN A 1 179 ? -9.808 -7.923 10.598 1.00 93.56 179 ASN A CA 1
ATOM 1449 C C . ASN A 1 179 ? -8.919 -8.149 11.845 1.00 93.56 179 ASN A C 1
ATOM 1451 O O . ASN A 1 179 ? -9.317 -7.785 12.962 1.00 93.56 179 ASN A O 1
ATOM 1455 N N . PRO A 1 180 ? -7.708 -8.720 11.684 1.00 90.88 180 PRO A N 1
ATOM 1456 C CA . PRO A 1 180 ? -6.847 -9.078 12.809 1.00 90.88 180 PRO A CA 1
ATOM 1457 C C . PRO A 1 180 ? -6.332 -7.851 13.574 1.00 90.88 180 PRO A C 1
ATOM 1459 O O . PRO A 1 180 ? -6.022 -7.947 14.762 1.00 90.88 180 PRO A O 1
ATOM 1462 N N . TYR A 1 181 ? -6.287 -6.684 12.932 1.00 89.25 181 TYR A N 1
ATOM 1463 C CA . TYR A 1 181 ? -5.774 -5.452 13.522 1.00 89.25 181 TYR A CA 1
ATOM 1464 C C . TYR A 1 181 ? -6.807 -4.748 14.415 1.00 89.25 181 TYR A C 1
ATOM 1466 O O . TYR A 1 181 ? -6.406 -4.037 15.337 1.00 89.25 181 TYR A O 1
ATOM 1474 N N . ARG A 1 182 ? -8.113 -5.037 14.268 1.00 83.19 182 ARG A N 1
ATOM 1475 C CA . ARG A 1 182 ? -9.157 -4.531 15.188 1.00 83.19 182 ARG A CA 1
ATOM 1476 C C . ARG A 1 182 ? -8.958 -5.008 16.631 1.00 83.19 182 ARG A C 1
ATOM 1478 O O . ARG A 1 182 ? -9.228 -4.266 17.569 1.00 83.19 182 ARG A O 1
ATOM 1485 N N . LYS A 1 183 ? -8.472 -6.241 16.832 1.00 59.50 183 LYS A N 1
ATOM 1486 C CA . LYS A 1 183 ? -8.248 -6.808 18.178 1.00 59.50 183 LYS A CA 1
ATOM 1487 C C . LYS A 1 183 ? -7.065 -6.157 18.898 1.00 59.50 183 LYS A C 1
ATOM 1489 O O . LYS A 1 183 ? -7.134 -5.978 20.108 1.00 59.50 183 LYS A O 1
ATOM 1494 N N . SER A 1 184 ? -6.033 -5.753 18.150 1.00 57.16 184 SER A N 1
ATOM 1495 C CA . SER A 1 184 ? -4.845 -5.099 18.717 1.00 57.16 184 SER A CA 1
ATOM 1496 C C . SER A 1 184 ? -5.162 -3.762 19.397 1.00 57.16 184 SER A C 1
ATOM 1498 O O . SER A 1 184 ? -4.574 -3.451 20.423 1.00 57.16 184 SER A O 1
ATOM 1500 N N . GLN A 1 185 ? -6.151 -3.012 18.896 1.00 55.44 185 GLN A N 1
ATOM 1501 C CA . GLN A 1 185 ? -6.557 -1.736 19.494 1.00 55.44 185 GLN A CA 1
ATOM 1502 C C . GLN A 1 185 ? -7.108 -1.907 20.915 1.00 55.44 185 GLN A C 1
ATOM 1504 O O . GLN A 1 185 ? -6.665 -1.217 21.826 1.00 55.44 185 GLN A O 1
ATOM 1509 N N . LYS A 1 186 ? -8.014 -2.871 21.126 1.00 52.59 186 LYS A N 1
ATOM 1510 C CA . LYS A 1 186 ? -8.606 -3.110 22.452 1.00 52.59 186 LYS A CA 1
ATOM 1511 C C . LYS A 1 186 ? -7.604 -3.723 23.435 1.00 52.59 186 LYS A C 1
ATOM 1513 O O . LYS A 1 186 ? -7.539 -3.298 24.582 1.00 52.59 186 LYS A O 1
ATOM 1518 N N . SER A 1 187 ? -6.781 -4.675 22.986 1.00 49.12 187 SER A N 1
ATOM 1519 C CA . SER A 1 187 ? -5.813 -5.341 23.867 1.00 49.12 187 SER A CA 1
ATOM 1520 C C . SER A 1 187 ? -4.652 -4.439 24.286 1.00 49.12 187 SER A C 1
ATOM 1522 O O . SER A 1 187 ? -4.175 -4.554 25.413 1.00 49.12 187 SER A O 1
ATOM 1524 N N . ASP A 1 188 ? -4.179 -3.548 23.409 1.00 52.22 188 ASP A N 1
ATOM 1525 C CA . ASP A 1 188 ? -3.075 -2.636 23.730 1.00 52.22 188 ASP A CA 1
ATOM 1526 C C . ASP A 1 188 ? -3.530 -1.521 24.684 1.00 52.22 188 ASP A C 1
ATOM 1528 O O . ASP A 1 188 ? -2.782 -1.162 25.594 1.00 52.22 188 ASP A O 1
ATOM 1532 N N . GLU A 1 189 ? -4.769 -1.034 24.552 1.00 55.56 189 GLU A N 1
ATOM 1533 C CA . GLU A 1 189 ? -5.383 -0.109 25.515 1.00 55.56 189 GLU A CA 1
ATOM 1534 C C . GLU A 1 189 ? -5.515 -0.747 26.906 1.00 55.56 189 GLU A C 1
ATOM 1536 O O . GLU A 1 189 ? -5.067 -0.162 27.896 1.00 55.56 189 GLU A O 1
ATOM 1541 N N . GLU A 1 190 ? -6.040 -1.975 26.982 1.00 53.50 190 GLU A N 1
ATOM 1542 C CA . GLU A 1 190 ? -6.181 -2.731 28.234 1.00 53.50 190 GLU A CA 1
ATOM 1543 C C . GLU A 1 190 ? -4.812 -3.034 28.875 1.00 53.50 190 GLU A C 1
ATOM 1545 O O . GLU A 1 190 ? -4.596 -2.780 30.067 1.00 53.50 190 GLU A O 1
ATOM 1550 N N . THR A 1 191 ? -3.840 -3.486 28.076 1.00 54.34 191 THR A N 1
ATOM 1551 C CA . THR A 1 191 ? -2.479 -3.809 28.541 1.00 54.34 191 THR A CA 1
ATOM 1552 C C . THR A 1 191 ? -1.723 -2.555 28.987 1.00 54.34 191 THR A C 1
ATOM 1554 O O . THR A 1 191 ? -1.004 -2.566 29.994 1.00 54.34 191 THR A O 1
ATOM 1557 N N . GLU A 1 192 ? -1.873 -1.430 28.283 1.00 60.03 192 GLU A N 1
ATOM 1558 C CA . GLU A 1 192 ? -1.246 -0.172 28.677 1.00 60.03 192 GLU A CA 1
ATOM 1559 C C . GLU A 1 192 ? -1.888 0.408 29.945 1.00 60.03 192 GLU A C 1
ATOM 1561 O O . GLU A 1 192 ? -1.182 0.948 30.807 1.00 60.03 192 GLU A O 1
ATOM 1566 N N . GLU A 1 193 ? -3.199 0.248 30.125 1.00 61.88 193 GLU A N 1
ATOM 1567 C CA . GLU A 1 193 ? -3.886 0.645 31.349 1.00 61.88 193 GLU A CA 1
ATOM 1568 C C . GLU A 1 193 ? -3.439 -0.195 32.557 1.00 61.88 193 GLU A C 1
ATOM 1570 O O . GLU A 1 193 ? -3.163 0.357 33.631 1.00 61.88 193 GLU A O 1
ATOM 1575 N N . GLU A 1 194 ? -3.259 -1.505 32.384 1.00 61.53 194 GLU A N 1
ATOM 1576 C CA . GLU A 1 194 ? -2.670 -2.382 33.399 1.00 61.53 194 GLU A CA 1
ATOM 1577 C C . GLU A 1 194 ? -1.223 -1.995 33.727 1.00 61.53 194 GLU A C 1
ATOM 1579 O O . GLU A 1 194 ? -0.868 -1.831 34.902 1.00 61.53 194 GLU A O 1
ATOM 1584 N N . MET A 1 195 ? -0.387 -1.725 32.722 1.00 58.47 195 MET A N 1
ATOM 1585 C CA . MET A 1 195 ? 0.983 -1.248 32.937 1.00 58.47 195 MET A CA 1
ATOM 1586 C C . MET A 1 195 ? 1.027 0.119 33.640 1.00 58.47 195 MET A C 1
ATOM 1588 O O . MET A 1 195 ? 1.889 0.351 34.499 1.00 58.47 195 MET A O 1
ATOM 1592 N N . ARG A 1 196 ? 0.096 1.034 33.334 1.00 67.06 196 ARG A N 1
ATOM 1593 C CA . ARG A 1 196 ? -0.059 2.326 34.028 1.00 67.06 196 ARG A CA 1
ATOM 1594 C C . ARG A 1 196 ? -0.494 2.119 35.482 1.00 67.06 196 ARG A C 1
ATOM 1596 O O . ARG A 1 196 ? 0.066 2.769 36.372 1.00 67.06 196 ARG A O 1
ATOM 1603 N N . LYS A 1 197 ? -1.412 1.186 35.759 1.00 68.75 197 LYS A N 1
ATOM 1604 C CA . LYS A 1 197 ? -1.827 0.791 37.121 1.00 68.75 197 LYS A CA 1
ATOM 1605 C C . LYS A 1 197 ? -0.655 0.185 37.911 1.00 68.75 197 LYS A C 1
ATOM 1607 O O . LYS A 1 197 ? -0.419 0.591 39.052 1.00 68.75 197 LYS A O 1
ATOM 1612 N N . ILE A 1 198 ? 0.155 -0.683 37.300 1.00 69.69 198 ILE A N 1
ATOM 1613 C CA . ILE A 1 198 ? 1.358 -1.277 37.913 1.00 69.69 198 ILE A CA 1
ATOM 1614 C C . ILE A 1 198 ? 2.428 -0.208 38.201 1.00 69.69 198 ILE A C 1
ATOM 1616 O O . ILE A 1 198 ? 2.985 -0.173 39.302 1.00 69.69 198 ILE A O 1
ATOM 1620 N N . LYS A 1 199 ? 2.691 0.721 37.269 1.00 63.56 199 LYS A N 1
ATOM 1621 C CA . LYS A 1 199 ? 3.624 1.849 37.481 1.00 63.56 199 LYS A CA 1
ATOM 1622 C C . LYS A 1 199 ? 3.147 2.796 38.590 1.00 63.56 199 LYS A C 1
ATOM 1624 O O . LYS A 1 199 ? 3.963 3.236 39.399 1.00 63.56 199 LYS A O 1
ATOM 1629 N N . ARG A 1 200 ? 1.840 3.080 38.681 1.00 67.00 200 ARG A N 1
ATOM 1630 C CA . ARG A 1 200 ? 1.243 3.874 39.775 1.00 67.00 200 ARG A CA 1
ATOM 1631 C C . ARG A 1 200 ? 1.390 3.175 41.133 1.00 67.00 200 ARG A C 1
ATOM 1633 O O . ARG A 1 200 ? 1.738 3.840 42.105 1.00 67.00 200 ARG A O 1
ATOM 1640 N N . LYS A 1 201 ? 1.219 1.847 41.199 1.00 61.03 201 LYS A N 1
ATOM 1641 C CA . LYS A 1 201 ? 1.473 1.045 42.414 1.00 61.03 201 LYS A CA 1
ATOM 1642 C C . LYS A 1 201 ? 2.960 1.039 42.809 1.00 61.03 201 LYS A C 1
ATOM 1644 O O . LYS A 1 201 ? 3.269 1.240 43.978 1.00 61.03 201 LYS A O 1
ATOM 1649 N N . LYS A 1 202 ? 3.888 0.922 41.848 1.00 59.12 202 LYS A N 1
ATOM 1650 C CA . LYS A 1 202 ? 5.344 0.998 42.102 1.00 59.12 202 LYS A CA 1
ATOM 1651 C C . LYS A 1 202 ? 5.811 2.387 42.561 1.00 59.12 202 LYS A C 1
ATOM 1653 O O . LYS A 1 202 ? 6.682 2.465 43.413 1.00 59.12 202 LYS A O 1
ATOM 1658 N N . LYS A 1 203 ? 5.215 3.485 42.073 1.00 58.12 203 LYS A N 1
ATOM 1659 C CA . LYS A 1 203 ? 5.529 4.851 42.551 1.00 58.12 203 LYS A CA 1
ATOM 1660 C C . LYS A 1 203 ? 5.097 5.105 44.002 1.00 58.12 203 LYS A C 1
ATOM 1662 O O . LYS A 1 203 ? 5.715 5.923 44.672 1.00 58.12 203 LYS A O 1
ATOM 1667 N N . LYS A 1 204 ? 4.072 4.399 44.496 1.00 58.38 204 LYS A N 1
ATOM 1668 C CA . LYS A 1 204 ? 3.659 4.456 45.911 1.00 58.38 204 LYS A CA 1
ATOM 1669 C C . LYS A 1 204 ? 4.618 3.703 46.842 1.00 58.38 204 LYS A C 1
ATOM 1671 O O . LYS A 1 204 ? 4.636 3.967 48.036 1.00 58.38 204 LYS A O 1
ATOM 1676 N N . LEU A 1 205 ? 5.448 2.813 46.299 1.00 58.81 205 LEU A N 1
ATOM 1677 C CA . LEU A 1 205 ? 6.422 2.012 47.034 1.00 58.81 205 LEU A CA 1
ATOM 1678 C C . LEU A 1 205 ? 7.833 2.362 46.553 1.00 58.81 205 LEU A C 1
ATOM 1680 O O . LEU A 1 205 ? 8.375 1.664 45.699 1.00 58.81 205 LEU A O 1
ATOM 1684 N N . LYS A 1 206 ? 8.401 3.455 47.086 1.00 59.44 206 LYS A N 1
ATOM 1685 C CA . LYS A 1 206 ? 9.829 3.624 47.449 1.00 59.44 206 LYS A CA 1
ATOM 1686 C C . LYS A 1 206 ? 10.177 5.103 47.667 1.00 59.44 206 LYS A C 1
ATOM 1688 O O . LYS A 1 206 ? 10.470 5.828 46.721 1.00 59.44 206 LYS A O 1
ATOM 1693 N N . LYS A 1 207 ? 10.261 5.506 48.936 1.00 54.09 207 LYS A N 1
ATOM 1694 C CA . LYS A 1 207 ? 11.182 6.553 49.399 1.00 54.09 207 LYS A CA 1
ATOM 1695 C C . LYS A 1 207 ? 11.954 6.003 50.596 1.00 54.09 207 LYS A C 1
ATOM 1697 O O . LYS A 1 207 ? 11.482 6.047 51.721 1.00 54.09 207 LYS A O 1
ATOM 1702 N N . GLY A 1 208 ? 13.118 5.436 50.306 1.00 65.94 208 GLY A N 1
ATOM 1703 C CA . GLY A 1 208 ? 14.201 5.235 51.265 1.00 65.94 208 GLY A CA 1
ATOM 1704 C C . GLY A 1 208 ? 15.449 5.924 50.703 1.00 65.94 208 GLY A C 1
ATOM 1705 O O . GLY A 1 208 ? 15.530 6.065 49.475 1.00 65.94 208 GLY A O 1
ATOM 1706 N N . PRO A 1 209 ? 16.389 6.392 51.539 1.00 57.75 209 PRO A N 1
ATOM 1707 C CA . PRO A 1 209 ? 17.554 7.130 51.064 1.00 57.75 209 PRO A CA 1
ATOM 1708 C C . PRO A 1 209 ? 18.399 6.236 50.152 1.00 57.75 209 PRO A C 1
ATOM 1710 O O . PRO A 1 209 ? 18.717 5.104 50.512 1.00 57.75 209 PRO A O 1
ATOM 1713 N N . LYS A 1 210 ? 18.752 6.727 48.961 1.00 56.72 210 LYS A N 1
ATOM 1714 C CA . LYS A 1 210 ? 19.717 6.064 48.080 1.00 56.72 210 LYS A CA 1
ATOM 1715 C C . LYS A 1 210 ? 21.002 6.878 48.052 1.00 56.72 210 LYS A C 1
ATOM 1717 O O . LYS A 1 210 ? 20.977 8.045 47.674 1.00 56.72 210 LYS A O 1
ATOM 1722 N N . LEU A 1 211 ? 22.101 6.235 48.433 1.00 47.38 211 LEU A N 1
ATOM 1723 C CA . LEU A 1 211 ? 23.460 6.703 48.183 1.00 47.38 211 LEU A CA 1
ATOM 1724 C C . LEU A 1 211 ? 23.697 6.735 46.666 1.00 47.38 211 LEU A C 1
ATOM 1726 O O . LEU A 1 211 ? 23.413 5.762 45.968 1.00 47.38 211 LEU A O 1
ATOM 1730 N N . TYR A 1 212 ? 24.164 7.875 46.161 1.00 41.56 212 TYR A N 1
ATOM 1731 C CA . TYR A 1 212 ? 24.515 8.069 44.758 1.00 41.56 212 TYR A CA 1
ATOM 1732 C C . TYR A 1 212 ? 25.993 7.730 44.562 1.00 41.56 212 TYR A C 1
ATOM 1734 O O . TYR A 1 212 ? 26.844 8.315 45.228 1.00 41.56 212 TYR A O 1
ATOM 1742 N N . GLN A 1 213 ? 26.301 6.818 43.640 1.00 41.88 213 GLN A N 1
ATOM 1743 C CA . GLN A 1 213 ? 27.663 6.603 43.158 1.00 41.88 213 GLN A CA 1
ATOM 1744 C C . GLN A 1 213 ? 27.695 6.950 41.669 1.00 41.88 213 GLN A C 1
ATOM 1746 O O . GLN A 1 213 ? 26.970 6.367 40.865 1.00 41.88 213 GLN A O 1
ATOM 1751 N N . LYS A 1 214 ? 28.484 7.977 41.341 1.00 42.94 214 LYS A N 1
ATOM 1752 C CA . LYS A 1 214 ? 28.687 8.507 39.991 1.00 42.94 214 LYS A CA 1
ATOM 1753 C C . LYS A 1 214 ? 29.685 7.607 39.258 1.00 42.94 214 LYS A C 1
ATOM 1755 O O . LYS A 1 214 ? 30.802 7.446 39.741 1.00 42.94 214 LYS A O 1
ATOM 1760 N N . SER A 1 215 ? 29.324 7.086 38.091 1.00 37.12 215 SER A N 1
ATOM 1761 C CA . SER A 1 215 ? 30.304 6.644 37.097 1.00 37.12 215 SER A CA 1
ATOM 1762 C C . SER A 1 215 ? 29.889 7.131 35.712 1.00 37.12 215 SER A C 1
ATOM 1764 O O . SER A 1 215 ? 28.724 7.094 35.322 1.00 37.12 215 SER A O 1
ATOM 1766 N N . GLU A 1 216 ? 30.876 7.692 35.033 1.00 41.41 216 GLU A N 1
ATOM 1767 C CA . GLU A 1 216 ? 30.802 8.455 33.797 1.00 41.41 216 GLU A CA 1
ATOM 1768 C C . GLU A 1 216 ? 31.385 7.562 32.700 1.00 41.41 216 GLU A C 1
ATOM 1770 O O . GLU A 1 216 ? 32.524 7.115 32.819 1.00 41.41 216 GLU A O 1
ATOM 1775 N N . VAL A 1 217 ? 30.594 7.235 31.675 1.00 36.78 217 VAL A N 1
ATOM 1776 C CA . VAL A 1 217 ? 31.074 6.524 30.482 1.00 36.78 217 VAL A CA 1
ATOM 1777 C C . VAL A 1 217 ? 30.493 7.220 29.258 1.00 36.78 217 VAL A C 1
ATOM 1779 O O . VAL A 1 217 ? 29.282 7.219 29.035 1.00 36.78 217 VAL A O 1
ATOM 1782 N N . LEU A 1 218 ? 31.390 7.852 28.506 1.00 35.56 218 LEU A N 1
ATOM 1783 C CA . LEU A 1 218 ? 31.150 8.461 27.205 1.00 35.56 218 LEU A CA 1
ATOM 1784 C C . LEU A 1 218 ? 31.088 7.364 26.137 1.00 35.56 218 LEU A C 1
ATOM 1786 O O . LEU A 1 218 ? 31.984 6.526 26.069 1.00 35.56 218 LEU A O 1
ATOM 1790 N N . TYR A 1 219 ? 30.077 7.417 25.271 1.00 35.69 219 TYR A N 1
ATOM 1791 C CA . TYR A 1 219 ? 30.128 6.771 23.961 1.00 35.69 219 TYR A CA 1
ATOM 1792 C C . TYR A 1 219 ? 29.869 7.820 22.885 1.00 35.69 219 TYR A C 1
ATOM 1794 O O . TYR A 1 219 ? 28.809 8.445 22.840 1.00 35.69 219 TYR A O 1
ATOM 1802 N N . GLU A 1 220 ? 30.878 8.007 22.040 1.00 38.22 220 GLU A N 1
ATOM 1803 C CA . GLU A 1 220 ? 30.803 8.751 20.791 1.00 38.22 220 GLU A CA 1
ATOM 1804 C C . GLU A 1 220 ? 29.815 8.066 19.840 1.00 38.22 220 GLU A C 1
ATOM 1806 O O . GLU A 1 220 ? 29.888 6.860 19.594 1.00 38.22 220 GLU A O 1
ATOM 1811 N N . ILE A 1 221 ? 28.882 8.844 19.294 1.00 34.84 221 ILE A N 1
ATOM 1812 C CA . ILE A 1 221 ? 27.964 8.392 18.250 1.00 34.84 221 ILE A CA 1
ATOM 1813 C C . ILE A 1 221 ? 28.600 8.755 16.909 1.00 34.84 221 ILE A C 1
ATOM 1815 O O . ILE A 1 221 ? 28.694 9.928 16.549 1.00 34.84 221 ILE A O 1
ATOM 1819 N N . GLY A 1 222 ? 29.040 7.734 16.173 1.00 32.12 222 GLY A N 1
ATOM 1820 C CA . GLY A 1 222 ? 29.480 7.869 14.790 1.00 32.12 222 GLY A CA 1
ATOM 1821 C C . GLY A 1 222 ? 28.331 8.334 13.894 1.00 32.12 222 GLY A C 1
ATOM 1822 O O . GLY A 1 222 ? 27.316 7.652 13.753 1.00 32.12 222 GLY A O 1
ATOM 1823 N N . ASN A 1 223 ? 28.509 9.501 13.279 1.00 34.12 223 ASN A N 1
ATOM 1824 C CA . ASN A 1 223 ? 27.664 10.013 12.207 1.00 34.12 223 ASN A CA 1
ATOM 1825 C C . ASN A 1 223 ? 28.028 9.325 10.882 1.00 34.12 223 ASN A C 1
ATOM 1827 O O . ASN A 1 223 ? 29.161 9.444 10.422 1.00 34.12 223 ASN A O 1
ATOM 1831 N N . TYR A 1 224 ? 27.053 8.695 10.222 1.00 31.91 224 TYR A N 1
ATOM 1832 C CA . TYR A 1 224 ? 27.142 8.341 8.801 1.00 31.91 224 TYR A CA 1
ATOM 1833 C C . TYR A 1 224 ? 26.070 9.108 8.011 1.00 31.91 224 TYR A C 1
ATOM 1835 O O . TYR A 1 224 ? 24.887 9.006 8.348 1.00 31.91 224 TYR A O 1
ATOM 1843 N N . PRO A 1 225 ? 26.433 9.860 6.954 1.00 31.77 225 PRO A N 1
ATOM 1844 C CA . PRO A 1 225 ? 25.461 10.528 6.101 1.00 31.77 225 PRO A CA 1
ATOM 1845 C C . PRO A 1 225 ? 24.855 9.536 5.099 1.00 31.77 225 PRO A C 1
ATOM 1847 O O . PRO A 1 225 ? 25.560 8.954 4.274 1.00 31.77 225 PRO A O 1
ATOM 1850 N N . VAL A 1 226 ? 23.532 9.370 5.132 1.00 35.56 226 VAL A N 1
ATOM 1851 C CA . VAL A 1 226 ? 22.785 8.675 4.074 1.00 35.56 226 VAL A CA 1
ATOM 1852 C C . VAL A 1 226 ? 22.402 9.707 3.016 1.00 35.56 226 VAL A C 1
ATOM 1854 O O . VAL A 1 226 ? 21.641 10.634 3.292 1.00 35.56 226 VAL A O 1
ATOM 1857 N N . ARG A 1 227 ? 22.955 9.560 1.806 1.00 33.91 227 ARG A N 1
ATOM 1858 C CA . ARG A 1 227 ? 22.541 10.333 0.628 1.00 33.91 227 ARG A CA 1
ATOM 1859 C C . ARG A 1 227 ? 21.094 9.985 0.286 1.00 33.91 227 ARG A C 1
ATOM 1861 O O . ARG A 1 227 ? 20.754 8.812 0.154 1.00 33.91 227 ARG A O 1
ATOM 1868 N N . GLN A 1 228 ? 20.266 11.017 0.167 1.00 35.12 228 GLN A N 1
ATOM 1869 C CA . GLN A 1 228 ? 18.875 10.905 -0.247 1.00 35.12 228 GLN A CA 1
ATOM 1870 C C . GLN A 1 228 ? 18.798 10.614 -1.745 1.00 35.12 228 GLN A C 1
ATOM 1872 O O . GLN A 1 228 ? 19.358 11.358 -2.545 1.00 35.12 228 GLN A O 1
ATOM 1877 N N . PHE A 1 229 ? 18.065 9.567 -2.103 1.00 35.62 229 PHE A N 1
ATOM 1878 C CA . PHE A 1 229 ? 17.507 9.383 -3.436 1.00 35.62 229 PHE A CA 1
ATOM 1879 C C . PHE A 1 229 ? 16.044 8.966 -3.267 1.00 35.62 229 PHE A C 1
ATOM 1881 O O . PHE A 1 229 ? 15.739 8.122 -2.425 1.00 35.62 229 PHE A O 1
ATOM 1888 N N . GLY A 1 230 ? 15.159 9.598 -4.037 1.00 34.06 230 GLY A N 1
ATOM 1889 C CA . GLY A 1 230 ? 13.721 9.327 -4.062 1.00 34.06 230 GLY A CA 1
ATOM 1890 C C . GLY A 1 230 ? 12.898 10.301 -3.215 1.00 34.06 230 GLY A C 1
ATOM 1891 O O . GLY A 1 230 ? 12.798 10.178 -1.994 1.00 34.06 230 GLY A O 1
ATOM 1892 N N . VAL A 1 231 ? 12.248 11.252 -3.887 1.00 39.72 231 VAL A N 1
ATOM 1893 C CA . VAL A 1 231 ? 11.326 12.262 -3.327 1.00 39.72 231 VAL A CA 1
ATOM 1894 C C . VAL A 1 231 ? 10.145 11.676 -2.524 1.00 39.72 231 VAL A C 1
ATOM 1896 O O . VAL A 1 231 ? 9.529 12.396 -1.739 1.00 39.72 231 VAL A O 1
ATOM 1899 N N . SER A 1 232 ? 9.893 10.366 -2.590 1.00 44.56 232 SER A N 1
ATOM 1900 C CA . SER A 1 232 ? 8.859 9.681 -1.794 1.00 44.56 232 SER A CA 1
ATOM 1901 C C . SER A 1 232 ? 9.245 9.446 -0.322 1.00 44.56 232 SER A C 1
ATOM 1903 O O . SER A 1 232 ? 8.369 9.283 0.527 1.00 44.56 232 SER A O 1
ATOM 1905 N N . SER A 1 233 ? 10.534 9.542 0.041 1.00 42.44 233 SER A N 1
ATOM 1906 C CA . SER A 1 233 ? 10.991 9.491 1.448 1.00 42.44 233 SER A CA 1
ATOM 1907 C C . SER A 1 233 ? 10.582 10.737 2.259 1.00 42.44 233 SER A C 1
ATOM 1909 O O . SER A 1 233 ? 10.403 10.682 3.481 1.00 42.44 233 SER A O 1
ATOM 1911 N N . ILE A 1 234 ? 10.367 11.870 1.580 1.00 43.47 234 ILE A N 1
ATOM 1912 C CA . ILE A 1 234 ? 10.041 13.150 2.219 1.00 43.47 234 ILE A CA 1
ATOM 1913 C C . ILE A 1 234 ? 8.577 13.190 2.663 1.00 43.47 234 ILE A C 1
ATOM 1915 O O . ILE A 1 234 ? 8.276 13.811 3.680 1.00 43.47 234 ILE A O 1
ATOM 1919 N N . LEU A 1 235 ? 7.652 12.510 1.979 1.00 43.81 235 LEU A N 1
ATOM 1920 C CA . LEU A 1 235 ? 6.221 12.674 2.258 1.00 43.81 235 LEU A CA 1
ATOM 1921 C C . LEU A 1 235 ? 5.821 12.138 3.640 1.00 43.81 235 LEU A C 1
ATOM 1923 O O . LEU A 1 235 ? 5.110 12.801 4.388 1.00 43.81 235 LEU A O 1
ATOM 1927 N N . ILE A 1 236 ? 6.339 10.975 4.027 1.00 43.66 236 ILE A N 1
ATOM 1928 C CA . ILE A 1 236 ? 5.972 10.340 5.298 1.00 43.66 236 ILE A CA 1
ATOM 1929 C C . ILE A 1 236 ? 6.667 11.035 6.470 1.00 43.66 236 ILE A C 1
ATOM 1931 O O . ILE A 1 236 ? 6.037 11.255 7.499 1.00 43.66 236 ILE A O 1
ATOM 1935 N N . ARG A 1 237 ? 7.921 11.485 6.312 1.00 38.91 237 ARG A N 1
ATOM 1936 C CA . ARG A 1 237 ? 8.596 12.296 7.340 1.00 38.91 237 ARG A CA 1
ATOM 1937 C C . ARG A 1 237 ? 8.027 13.714 7.444 1.00 38.91 237 ARG A C 1
ATOM 1939 O O . ARG A 1 237 ? 7.881 14.208 8.552 1.00 38.91 237 ARG A O 1
ATOM 1946 N N . SER A 1 238 ? 7.655 14.359 6.341 1.00 42.88 238 SER A N 1
ATOM 1947 C CA . SER A 1 238 ? 7.053 15.702 6.384 1.00 42.88 238 SER A CA 1
ATOM 1948 C C . SER A 1 238 ? 5.648 15.698 6.988 1.00 42.88 238 SER A C 1
ATOM 1950 O O . SER A 1 238 ? 5.297 16.639 7.691 1.00 42.88 238 SER A O 1
ATOM 1952 N N . ILE A 1 239 ? 4.865 14.633 6.784 1.00 47.53 239 ILE A N 1
ATOM 1953 C CA . ILE A 1 239 ? 3.513 14.518 7.348 1.00 47.53 239 ILE A CA 1
ATOM 1954 C C . ILE A 1 239 ? 3.547 13.983 8.790 1.00 47.53 239 ILE A C 1
ATOM 1956 O O . ILE A 1 239 ? 2.812 14.492 9.629 1.00 47.53 239 ILE A O 1
ATOM 1960 N N . LEU A 1 240 ? 4.406 13.005 9.121 1.00 40.78 240 LEU A N 1
ATOM 1961 C CA . LEU A 1 240 ? 4.469 12.412 10.472 1.00 40.78 240 LEU A CA 1
ATOM 1962 C C . LEU A 1 240 ? 5.421 13.124 11.452 1.00 40.78 240 LEU A C 1
ATOM 1964 O O . LEU A 1 240 ? 5.289 12.899 12.653 1.00 40.78 240 LEU A O 1
ATOM 1968 N N . PHE A 1 241 ? 6.356 13.967 10.991 1.00 36.03 241 PHE A N 1
ATOM 1969 C CA . PHE A 1 241 ? 7.378 14.613 11.840 1.00 36.03 241 PHE A CA 1
ATOM 1970 C C . PHE A 1 241 ? 7.495 16.146 11.690 1.00 36.03 241 PHE A C 1
ATOM 1972 O O . PHE A 1 241 ? 8.469 16.721 12.176 1.00 36.03 241 PHE A O 1
ATOM 1979 N N . SER A 1 242 ? 6.529 16.843 11.080 1.00 28.45 242 SER A N 1
ATOM 1980 C CA . SER A 1 242 ? 6.519 18.317 11.113 1.00 28.45 242 SER A CA 1
ATOM 1981 C C . SER A 1 242 ? 5.941 18.841 12.441 1.00 28.45 242 SER A C 1
ATOM 1983 O O . SER A 1 242 ? 4.810 18.485 12.786 1.00 28.45 242 SER A O 1
ATOM 1985 N N . PRO A 1 243 ? 6.657 19.692 13.204 1.00 30.58 243 PRO A N 1
ATOM 1986 C CA . PRO A 1 243 ? 6.090 20.392 14.345 1.00 30.58 243 PRO A CA 1
ATOM 1987 C C . PRO A 1 243 ? 5.329 21.614 13.817 1.00 30.58 243 PRO A C 1
ATOM 1989 O O . PRO A 1 243 ? 5.881 22.707 13.729 1.00 30.58 243 PRO A O 1
ATOM 1992 N N . PHE A 1 244 ? 4.072 21.437 13.416 1.00 30.42 244 PHE A N 1
ATOM 1993 C CA . PHE A 1 244 ? 3.250 22.558 12.963 1.00 30.42 244 PHE A CA 1
ATOM 1994 C C . PHE A 1 244 ? 2.426 23.114 14.134 1.00 30.42 244 PHE A C 1
ATOM 1996 O O . PHE A 1 244 ? 1.403 22.550 14.524 1.00 30.42 244 PHE A O 1
ATOM 2003 N N . SER A 1 245 ? 2.918 24.210 14.722 1.00 29.64 245 SER A N 1
ATOM 2004 C CA . SER A 1 245 ? 2.107 25.138 15.516 1.00 29.64 245 SER A CA 1
ATOM 2005 C C . SER A 1 245 ? 1.085 25.795 14.592 1.00 29.64 245 SER A C 1
ATOM 2007 O O . SER A 1 245 ? 1.474 26.498 13.663 1.00 29.64 245 SER A O 1
ATOM 2009 N N . LEU A 1 246 ? -0.204 25.593 14.862 1.00 31.30 246 LEU A N 1
ATOM 2010 C CA . LEU A 1 246 ? -1.287 26.371 14.265 1.00 31.30 246 LEU A CA 1
ATOM 2011 C C . LEU A 1 246 ? -1.890 27.276 15.333 1.00 31.30 246 LEU A C 1
ATOM 2013 O O . LEU A 1 246 ? -2.501 26.807 16.294 1.00 31.30 246 LEU A O 1
ATOM 2017 N N . ASP A 1 247 ? -1.673 28.571 15.138 1.00 27.34 247 ASP A N 1
ATOM 2018 C CA . ASP A 1 247 ? -2.403 29.651 15.782 1.00 27.34 247 ASP A CA 1
ATOM 2019 C C . ASP A 1 247 ? -3.782 29.742 15.106 1.00 27.34 247 ASP A C 1
ATOM 2021 O O . ASP A 1 247 ? -3.881 29.916 13.889 1.00 27.34 247 ASP A O 1
ATOM 2025 N N . PHE A 1 248 ? -4.853 29.531 15.871 1.00 29.91 248 PHE A N 1
ATOM 2026 C CA . PHE A 1 248 ? -6.225 29.588 15.367 1.00 29.91 248 PHE A CA 1
ATOM 2027 C C . PHE A 1 248 ? -6.716 31.039 15.391 1.00 29.91 248 PHE A C 1
ATOM 2029 O O . PHE A 1 248 ? -7.131 31.554 16.428 1.00 29.91 248 PHE A O 1
ATOM 2036 N N . GLY A 1 249 ? -6.710 31.687 14.226 1.00 27.45 249 GLY A N 1
ATOM 2037 C CA . GLY A 1 249 ? -7.252 33.029 14.026 1.00 27.45 249 GLY A CA 1
ATOM 2038 C C . GLY A 1 249 ? -8.470 33.047 13.101 1.00 27.45 249 GLY A C 1
ATOM 2039 O O . GLY A 1 249 ? -8.307 33.113 11.893 1.00 27.45 249 GLY A O 1
ATOM 2040 N N . LYS A 1 250 ? -9.664 33.053 13.712 1.00 28.81 250 LYS A N 1
ATOM 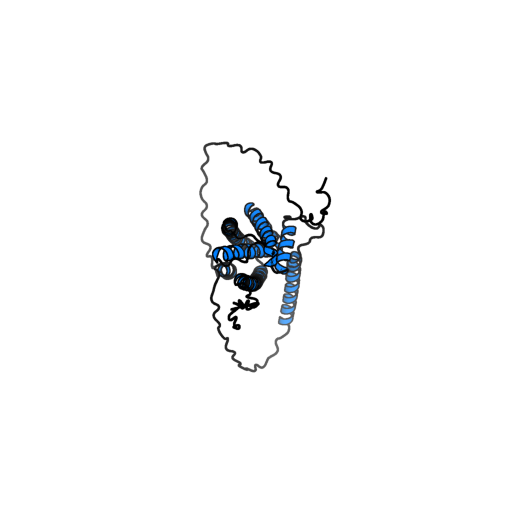2041 C CA . LYS A 1 250 ? -10.968 33.573 13.235 1.00 28.81 250 LYS A CA 1
ATOM 2042 C C . LYS A 1 250 ? -11.536 33.124 11.875 1.00 28.81 250 LYS A C 1
ATOM 2044 O O . LYS A 1 250 ? -11.118 33.558 10.810 1.00 28.81 250 LYS A O 1
ATOM 2049 N N . VAL A 1 251 ? -12.662 32.418 11.984 1.00 34.06 251 VAL A N 1
ATOM 2050 C CA . VAL A 1 251 ? -13.752 32.355 10.999 1.00 34.06 251 VAL A CA 1
ATOM 2051 C C . VAL A 1 251 ? -14.440 33.725 10.906 1.00 34.06 251 VAL A C 1
ATOM 2053 O O . VAL A 1 251 ? -14.758 34.297 11.954 1.00 34.06 251 VAL A O 1
ATOM 2056 N N . PRO A 1 252 ? -14.725 34.241 9.701 1.00 31.08 252 PRO A N 1
ATOM 2057 C CA . PRO A 1 252 ? -15.820 35.174 9.505 1.00 31.08 252 PRO A CA 1
ATOM 2058 C C . PRO A 1 252 ? -17.002 34.487 8.808 1.00 31.08 252 PRO A C 1
ATOM 2060 O O . PRO A 1 252 ? -16.894 34.016 7.678 1.00 31.08 252 PRO A O 1
ATOM 2063 N N . ASP A 1 253 ? -18.140 34.486 9.499 1.00 36.09 253 ASP A N 1
ATOM 2064 C CA . ASP A 1 253 ? -19.469 34.354 8.906 1.00 36.09 253 ASP A CA 1
ATOM 2065 C C . ASP A 1 253 ? -19.717 35.540 7.971 1.00 36.09 253 ASP A C 1
ATOM 2067 O O . ASP A 1 253 ? -19.532 36.677 8.409 1.00 36.09 253 ASP A O 1
ATOM 2071 N N . THR A 1 254 ? -20.150 35.316 6.721 1.00 34.75 254 THR A N 1
ATOM 2072 C CA . THR A 1 254 ? -21.080 36.210 5.991 1.00 34.75 254 THR A CA 1
ATOM 2073 C C . THR A 1 254 ? -21.454 35.712 4.581 1.00 34.75 254 THR A C 1
ATOM 2075 O O . THR A 1 254 ? -20.585 35.304 3.821 1.00 34.75 254 THR A O 1
ATOM 2078 N N . MET A 1 255 ? -22.749 35.897 4.246 1.00 30.25 255 MET A N 1
ATOM 2079 C CA . MET A 1 255 ? -23.414 35.920 2.916 1.00 30.25 255 MET A CA 1
ATOM 2080 C C . MET A 1 255 ? -23.722 34.530 2.321 1.00 30.25 255 MET A C 1
ATOM 2082 O O . MET A 1 255 ? -22.818 33.822 1.904 1.00 30.25 255 MET A O 1
ATOM 2086 N N . ALA A 1 256 ? -24.945 33.984 2.307 1.00 34.00 256 ALA A N 1
ATOM 2087 C CA . ALA A 1 256 ? -26.289 34.525 2.048 1.00 34.00 256 ALA A CA 1
ATOM 2088 C C . ALA A 1 256 ? -26.420 35.256 0.696 1.00 34.00 256 ALA A C 1
ATOM 2090 O O . ALA A 1 256 ? -25.780 36.276 0.473 1.00 34.00 256 ALA A O 1
ATOM 2091 N N . ASP A 1 257 ? -27.309 34.698 -0.132 1.00 30.88 257 ASP A N 1
ATOM 2092 C CA . ASP A 1 257 ? -27.895 35.190 -1.384 1.00 30.88 257 ASP A CA 1
ATOM 2093 C C . ASP A 1 257 ? -27.046 35.189 -2.664 1.00 30.88 257 ASP A C 1
ATOM 2095 O O . ASP A 1 257 ? -26.233 36.072 -2.913 1.00 30.88 257 ASP A O 1
ATOM 2099 N N . LEU A 1 258 ? -27.360 34.231 -3.549 1.00 32.44 258 LEU A N 1
ATOM 2100 C CA . LEU A 1 258 ? -27.809 34.514 -4.920 1.00 32.44 258 LEU A CA 1
ATOM 2101 C C . LEU A 1 258 ? -28.337 33.229 -5.579 1.00 32.44 258 LEU A C 1
ATOM 2103 O O . LEU A 1 258 ? -27.604 32.434 -6.162 1.00 32.44 258 LEU A O 1
ATOM 2107 N N . SER A 1 259 ? -29.654 33.041 -5.504 1.00 29.55 259 SER A N 1
ATOM 2108 C CA . SER A 1 259 ? -30.401 32.310 -6.524 1.00 29.55 259 SER A CA 1
ATOM 2109 C C . SER A 1 259 ? -30.424 33.145 -7.807 1.00 29.55 259 SER A C 1
ATOM 2111 O O . SER A 1 259 ? -30.712 34.341 -7.748 1.00 29.55 259 SER A O 1
ATOM 2113 N N . THR A 1 260 ? -30.175 32.537 -8.966 1.00 30.78 260 THR A N 1
ATOM 2114 C CA . THR A 1 260 ? -31.155 32.229 -10.038 1.00 30.78 260 THR A CA 1
ATOM 2115 C C . THR A 1 260 ? -30.425 32.125 -11.385 1.00 30.78 260 THR A C 1
ATOM 2117 O O . THR A 1 260 ? -29.644 33.007 -11.721 1.00 30.78 260 THR A O 1
ATOM 2120 N N . SER A 1 261 ? -30.788 31.105 -12.176 1.00 26.47 261 SER A N 1
ATOM 2121 C CA . SER A 1 261 ? -30.974 31.146 -13.642 1.00 26.47 261 SER A CA 1
ATOM 2122 C C . SER A 1 261 ? -30.197 30.095 -14.448 1.00 26.47 261 SER A C 1
ATOM 2124 O O . SER A 1 261 ? -28.978 30.157 -14.558 1.00 26.47 261 SER A O 1
ATOM 2126 N N . THR A 1 262 ? -30.994 29.248 -15.123 1.00 29.44 262 THR A N 1
ATOM 2127 C CA . THR A 1 262 ? -30.766 28.529 -16.401 1.00 29.44 262 THR A CA 1
ATOM 2128 C C . THR A 1 262 ? -29.687 27.438 -16.395 1.00 29.44 262 THR A C 1
ATOM 2130 O O . THR A 1 262 ? -28.524 27.718 -16.167 1.00 29.44 262 THR A O 1
ATOM 2133 N N . GLY A 1 263 ? -29.971 26.158 -16.643 1.00 28.03 263 GLY A N 1
ATOM 2134 C CA . GLY A 1 263 ? -30.954 25.593 -17.566 1.00 28.03 263 GLY A CA 1
ATOM 2135 C C . GLY A 1 263 ? -30.220 25.010 -18.775 1.00 28.03 263 GLY A C 1
ATOM 2136 O O . GLY A 1 263 ? -30.093 25.688 -19.786 1.00 28.03 263 GLY A O 1
ATOM 2137 N N . TYR A 1 264 ? -29.724 23.778 -18.648 1.00 33.19 264 TYR A N 1
ATOM 2138 C CA . TYR A 1 264 ? -29.531 22.845 -19.759 1.00 33.19 264 TYR A CA 1
ATOM 2139 C C . TYR A 1 264 ? -29.565 21.415 -19.207 1.00 33.19 264 TYR A C 1
ATOM 2141 O O . TYR A 1 264 ? -28.715 20.996 -18.425 1.00 33.19 264 TYR A O 1
ATOM 2149 N N . GLU A 1 265 ? -30.617 20.697 -19.584 1.00 33.62 265 GLU A N 1
ATOM 2150 C CA . GLU A 1 265 ? -30.715 19.248 -19.488 1.00 33.62 265 GLU A CA 1
ATOM 2151 C C . GLU A 1 265 ? -29.850 18.646 -20.599 1.00 33.62 265 GLU A C 1
ATOM 2153 O O . GLU A 1 265 ? -29.990 19.008 -21.767 1.00 33.62 265 GLU A O 1
ATOM 2158 N N . THR A 1 266 ? -28.978 17.705 -20.252 1.00 42.19 266 THR A N 1
ATOM 2159 C CA . THR A 1 266 ? -28.510 16.692 -21.200 1.00 42.19 266 THR A CA 1
ATOM 2160 C C . THR A 1 266 ? -28.589 15.349 -20.503 1.00 42.19 266 THR A C 1
ATOM 2162 O O . THR A 1 266 ? -27.756 15.019 -19.658 1.00 42.19 266 THR A O 1
ATOM 2165 N N . GLU A 1 267 ? -29.640 14.609 -20.836 1.00 32.97 267 GLU A N 1
ATOM 2166 C CA . GLU A 1 267 ? -29.796 13.200 -20.514 1.00 32.97 267 GLU A CA 1
ATOM 2167 C C . GLU A 1 267 ? -28.642 12.412 -21.153 1.00 32.97 267 GLU A C 1
ATOM 2169 O O . GLU A 1 267 ? -28.437 12.458 -22.367 1.00 32.97 267 GLU A O 1
ATOM 2174 N N . CYS A 1 268 ? -27.876 11.688 -20.337 1.00 39.00 268 CYS A N 1
ATOM 2175 C CA . CYS A 1 268 ? -26.958 10.658 -20.816 1.00 39.00 268 CYS A CA 1
ATOM 2176 C C . CYS A 1 268 ? -27.673 9.298 -20.732 1.00 39.00 268 CYS A C 1
ATOM 2178 O O . CYS A 1 268 ? -28.180 8.961 -19.658 1.00 39.00 268 CYS A O 1
ATOM 2180 N N . PRO A 1 269 ? -27.720 8.503 -21.816 1.00 40.78 269 PRO A N 1
ATOM 2181 C CA . PRO A 1 269 ? -28.345 7.184 -21.795 1.00 40.78 269 PRO A CA 1
ATOM 2182 C C . PRO A 1 269 ? -27.556 6.190 -20.918 1.00 40.78 269 PRO A C 1
ATOM 2184 O O . PRO A 1 269 ? -26.345 6.350 -20.731 1.00 40.78 269 PRO A O 1
ATOM 2187 N N . PRO A 1 270 ? -28.218 5.149 -20.378 1.00 36.22 270 PRO A N 1
ATOM 2188 C CA . PRO A 1 270 ? -27.602 4.199 -19.460 1.00 36.22 270 PRO A CA 1
ATOM 2189 C C . PRO A 1 270 ? -26.598 3.301 -20.194 1.00 36.22 270 PRO A C 1
ATOM 2191 O O . PRO A 1 270 ? -26.929 2.630 -21.170 1.00 36.22 270 PRO A O 1
ATOM 2194 N N . TYR A 1 271 ? -25.359 3.281 -19.707 1.00 41.72 271 TYR A N 1
ATOM 2195 C CA . TYR A 1 271 ? -24.311 2.384 -20.184 1.00 41.72 271 TYR A CA 1
ATOM 2196 C C . TYR A 1 271 ? -24.497 0.993 -19.557 1.00 41.72 271 TYR A C 1
ATOM 2198 O O . TYR A 1 271 ? -24.042 0.733 -18.443 1.00 41.72 271 TYR A O 1
ATOM 2206 N N . GLU A 1 272 ? -25.172 0.090 -20.267 1.00 38.38 272 GLU A N 1
ATOM 2207 C CA . GLU A 1 272 ? -25.120 -1.350 -19.994 1.00 38.38 272 GLU A CA 1
ATOM 2208 C C . GLU A 1 272 ? -23.816 -1.924 -20.563 1.00 38.38 272 GLU A C 1
ATOM 2210 O O . GLU A 1 272 ? -23.724 -2.310 -21.726 1.00 38.38 272 GLU A O 1
ATOM 2215 N N . GLY A 1 273 ? -22.778 -1.963 -19.728 1.00 36.28 273 GLY A N 1
ATOM 2216 C CA . GLY A 1 273 ? -21.515 -2.637 -20.017 1.00 36.28 273 GLY A CA 1
ATOM 2217 C C . GLY A 1 273 ? -21.194 -3.644 -18.921 1.00 36.28 273 GLY A C 1
ATOM 2218 O O . GLY A 1 273 ? -20.581 -3.297 -17.913 1.00 36.28 273 GLY A O 1
ATOM 2219 N N . SER A 1 274 ? -21.624 -4.892 -19.113 1.00 31.59 274 SER A N 1
ATOM 2220 C CA . SER A 1 274 ? -21.220 -6.031 -18.288 1.00 31.59 274 SER A CA 1
ATOM 2221 C C . SER A 1 274 ? -19.734 -6.319 -18.522 1.00 31.59 274 SER A C 1
ATOM 2223 O O . SER A 1 274 ? -19.353 -6.887 -19.543 1.00 31.59 274 SER A O 1
ATOM 2225 N N . TRP A 1 275 ? -18.873 -5.914 -17.590 1.00 41.38 275 TRP A N 1
ATOM 2226 C CA . TRP A 1 275 ? -17.494 -6.392 -17.556 1.00 41.38 275 TRP A CA 1
ATOM 2227 C C . TRP A 1 275 ? -17.495 -7.787 -16.935 1.00 41.38 275 TRP A C 1
ATOM 2229 O O . TRP A 1 275 ? -17.582 -7.943 -15.717 1.00 41.38 275 TRP A O 1
ATOM 2239 N N . HIS A 1 276 ? -17.430 -8.818 -17.775 1.00 40.62 276 HIS A N 1
ATOM 2240 C CA . HIS A 1 276 ? -17.138 -10.170 -17.317 1.00 40.62 276 HIS A CA 1
ATOM 2241 C C . HIS A 1 276 ? -15.717 -10.206 -16.742 1.00 40.62 276 HIS A C 1
ATOM 2243 O O . HIS A 1 276 ? -14.726 -10.237 -17.468 1.00 40.62 276 HIS A O 1
ATOM 2249 N N . ILE A 1 277 ? -15.629 -10.178 -15.414 1.00 45.41 277 ILE A N 1
ATOM 2250 C CA . ILE A 1 277 ? -14.431 -10.541 -14.663 1.00 45.41 277 ILE A CA 1
ATOM 2251 C C . ILE A 1 277 ? -14.240 -12.043 -14.872 1.00 45.41 277 ILE A C 1
ATOM 2253 O O . ILE A 1 277 ? -15.085 -12.831 -14.453 1.00 45.41 277 ILE A O 1
ATOM 2257 N N . ILE A 1 278 ? -13.155 -12.439 -15.537 1.00 41.91 278 ILE A N 1
ATOM 2258 C CA . ILE A 1 278 ? -12.751 -13.845 -15.622 1.00 41.91 278 ILE A CA 1
ATOM 2259 C C . ILE A 1 278 ? -12.238 -14.246 -14.226 1.00 41.91 278 ILE A C 1
ATOM 2261 O O . ILE A 1 278 ? -11.266 -13.647 -13.755 1.00 41.91 278 ILE A O 1
ATOM 2265 N N . PRO A 1 279 ? -12.878 -15.203 -13.529 1.00 44.31 279 PRO A N 1
ATOM 2266 C CA . PRO A 1 279 ? -12.394 -15.686 -12.244 1.00 44.31 279 PRO A CA 1
ATOM 2267 C C . PRO A 1 279 ? -11.084 -16.483 -12.411 1.00 44.31 279 PRO A C 1
ATOM 2269 O O . PRO A 1 279 ? -10.872 -17.105 -13.452 1.00 44.31 279 PRO A O 1
ATOM 2272 N N . PRO A 1 280 ? -10.205 -16.497 -11.394 1.00 46.38 280 PRO A N 1
ATOM 2273 C CA . PRO A 1 280 ? -8.837 -17.021 -11.484 1.00 46.38 280 PRO A CA 1
ATOM 2274 C C . PRO A 1 280 ? -8.713 -18.558 -11.543 1.00 46.38 280 PRO A C 1
ATOM 2276 O O . PRO A 1 280 ? -7.597 -19.067 -11.488 1.00 46.38 280 PRO A O 1
ATOM 2279 N N . ASP A 1 281 ? -9.816 -19.293 -11.715 1.00 44.00 281 ASP A N 1
ATOM 2280 C CA . ASP A 1 281 ? -9.845 -20.760 -11.607 1.00 44.00 281 ASP A CA 1
ATOM 2281 C C . ASP A 1 281 ? -9.924 -21.497 -12.961 1.00 44.00 281 ASP A C 1
ATOM 2283 O O . ASP A 1 281 ? -10.197 -22.692 -13.003 1.00 44.00 281 ASP A O 1
ATOM 2287 N N . TYR A 1 282 ? -9.631 -20.831 -14.083 1.00 44.38 282 TYR A N 1
ATOM 2288 C CA . TYR A 1 282 ? -9.421 -21.505 -15.375 1.00 44.38 282 TYR A CA 1
ATOM 2289 C C . TYR A 1 282 ? -7.932 -21.778 -15.624 1.00 44.38 282 TYR A C 1
ATOM 2291 O O . TYR A 1 282 ? -7.294 -21.216 -16.512 1.00 44.38 282 TYR A O 1
ATOM 2299 N N . VAL A 1 283 ? -7.377 -22.675 -14.813 1.00 51.16 283 VAL A N 1
ATOM 2300 C CA . VAL A 1 283 ? -6.177 -23.448 -15.144 1.00 51.16 283 VAL A CA 1
ATOM 2301 C C . VAL A 1 283 ? -6.587 -24.911 -15.000 1.00 51.16 283 VAL A C 1
ATOM 2303 O O . VAL A 1 283 ? -6.974 -25.315 -13.909 1.00 51.16 283 VAL A O 1
ATOM 2306 N N . HIS A 1 284 ? -6.500 -25.658 -16.108 1.00 49.28 284 HIS A N 1
ATOM 2307 C CA . HIS A 1 284 ? -6.927 -27.051 -16.343 1.00 49.28 284 HIS A CA 1
ATOM 2308 C C . HIS A 1 284 ? -8.302 -27.233 -17.006 1.00 49.28 284 HIS A C 1
ATOM 2310 O O . HIS A 1 284 ? -9.293 -27.523 -16.347 1.00 49.28 284 HIS A O 1
ATOM 2316 N N . MET A 1 285 ? -8.320 -27.169 -18.341 1.00 36.81 285 MET A N 1
ATOM 2317 C CA . MET A 1 285 ? -9.057 -28.139 -19.158 1.00 36.81 285 MET A CA 1
ATOM 2318 C C . MET A 1 285 ? -8.220 -28.486 -20.390 1.00 36.81 285 MET A C 1
ATOM 2320 O O . MET A 1 285 ? -7.535 -27.630 -20.945 1.00 36.81 285 MET A O 1
ATOM 2324 N N . ASP A 1 286 ? -8.227 -29.771 -20.705 1.00 38.44 286 ASP A N 1
ATOM 2325 C CA . ASP A 1 286 ? -7.229 -30.495 -21.476 1.00 38.44 286 ASP A CA 1
ATOM 2326 C C . ASP A 1 286 ? -7.181 -30.148 -22.972 1.00 38.44 286 ASP A C 1
ATOM 2328 O O . ASP A 1 286 ? -8.196 -29.889 -23.620 1.00 38.44 286 ASP A O 1
ATOM 2332 N N . ASP A 1 287 ? -5.962 -30.210 -23.515 1.00 41.16 287 ASP A N 1
ATOM 2333 C CA . ASP A 1 287 ? -5.638 -30.215 -24.940 1.00 41.16 287 ASP A CA 1
ATOM 2334 C C . ASP A 1 287 ? -6.113 -31.522 -25.602 1.00 41.16 287 ASP A C 1
ATOM 2336 O O . ASP A 1 287 ? -5.319 -32.395 -25.952 1.00 41.16 287 ASP A O 1
ATOM 2340 N N . GLU A 1 288 ? -7.417 -31.683 -25.804 1.00 41.81 288 GLU A N 1
ATOM 2341 C CA . GLU A 1 288 ? -7.945 -32.739 -26.667 1.00 41.81 288 GLU A CA 1
ATOM 2342 C C . GLU A 1 288 ? -9.161 -32.208 -27.439 1.00 41.81 288 GLU A C 1
ATOM 2344 O O . GLU A 1 288 ? -10.007 -31.520 -26.880 1.00 41.81 288 GLU A O 1
ATOM 2349 N N . TYR A 1 289 ? -9.228 -32.510 -28.740 1.00 40.19 289 TYR A N 1
ATOM 2350 C CA . TYR A 1 289 ? -10.161 -31.989 -29.761 1.00 40.19 289 TYR A CA 1
ATOM 2351 C C . TYR A 1 289 ? -9.742 -30.721 -30.516 1.00 40.19 289 TYR A C 1
ATOM 2353 O O . TYR A 1 289 ? -10.445 -29.712 -30.569 1.00 40.19 289 TYR A O 1
ATOM 2361 N N . ARG A 1 290 ? -8.649 -30.844 -31.279 1.00 37.44 290 ARG A N 1
ATOM 2362 C CA . ARG A 1 290 ? -8.487 -30.070 -32.519 1.00 37.44 290 ARG A CA 1
ATOM 2363 C C . ARG A 1 290 ? -7.849 -30.884 -33.646 1.00 37.44 290 ARG A C 1
ATOM 2365 O O . ARG A 1 290 ? -6.810 -30.504 -34.155 1.00 37.44 290 ARG A O 1
ATOM 2372 N N . TYR A 1 291 ? -8.486 -31.993 -34.025 1.00 43.28 291 TYR A N 1
ATOM 2373 C CA . TYR A 1 291 ? -8.411 -32.590 -35.368 1.00 43.28 291 TYR A CA 1
ATOM 2374 C C . TYR A 1 291 ? -9.661 -33.450 -35.597 1.00 43.28 291 TYR A C 1
ATOM 2376 O O . TYR A 1 291 ? -9.726 -34.601 -35.168 1.00 43.28 291 TYR A O 1
ATOM 2384 N N . SER A 1 292 ? -10.673 -32.867 -36.236 1.00 41.19 292 SER A N 1
ATOM 2385 C CA . SER A 1 292 ? -11.783 -33.539 -36.930 1.00 41.19 292 SER A CA 1
ATOM 2386 C C . SER A 1 292 ? -12.364 -32.556 -37.934 1.00 41.19 292 SER A C 1
ATOM 2388 O O . SER A 1 292 ? -12.700 -31.435 -37.492 1.00 41.19 292 SER A O 1
#

InterPro domains:
  IPR026321 Coiled-coil domain-containing protein 134 [PF15002] (25-211)
  IPR026321 Coiled-coil domain-containing protein 134 [PTHR14735] (20-215)

Radius of gyration: 30.09 Å; chains: 1; bounding box: 88×72×110 Å

Foldseek 3Di:
DDDDDDDDPPPPPPPPDPPPPPCDPLNVVLVVLLVVLVVLVVVLLVLVVVVLPPPDPVVNLVLLLVLLVVLLVLLVVLVVQLVPDPDDQPPDGHDPDPSNNLSVSSLLNSLLSLLVVCLQPVVSSVVSCVVDVVSVVSSLVSLVVCVSNVVSDDPVSVVSSVLSCQSVVVDDHDPPDDRPNVVVSVVVVVVVVVVVVVVVVVVVPDDDDDDDDDDDDDDDDDDDDDDDDHPVVCPSCVSSPDPDDDDDDDDDDDDDDDDDDDDDDDDDDDDPDDDPDDDPPPDDDDDDDDDD

Secondary structure (DSSP, 8-state):
------------------------HHHHHHHHHHHHHHHHHHHHHHHHHHHTT---HHHHHHHHHHHHHHHHHHHHHHHHHHHTSS--TTTSPPP-SHHHHHHHHHHHHHHHHHHHHHHHSHHHHHHHHTT-HHHHHHHHHHHHHHHHTGGGS-HHHHHHHHHHHHHTTSSPPPTT---HHHHHHHHHHHHHHHHHHHHHHHHHS-------------------------THHHHHHHHHS-------------------------PPPP---------TT-----S-----

Organism: Rhynchophorus ferrugineus (NCBI:txid354439)